Protein AF-A0A537YUQ1-F1 (afdb_monomer)

Mean predicted aligned error: 4.44 Å

Structure (mmCIF, N/CA/C/O backbone):
data_AF-A0A537YUQ1-F1
#
_entry.id   AF-A0A537YUQ1-F1
#
loop_
_atom_site.group_PDB
_atom_site.id
_atom_site.type_symbol
_atom_site.label_atom_id
_atom_site.label_alt_id
_atom_site.label_comp_id
_atom_site.label_asym_id
_atom_site.label_entity_id
_atom_site.label_seq_id
_atom_site.pdbx_PDB_ins_code
_atom_site.Cartn_x
_atom_site.Cartn_y
_atom_site.Cartn_z
_atom_site.occupancy
_atom_site.B_iso_or_equiv
_atom_site.auth_seq_id
_atom_site.auth_comp_id
_atom_site.auth_asym_id
_atom_site.auth_atom_id
_atom_site.pdbx_PDB_model_num
ATOM 1 N N . THR A 1 1 ? -1.128 12.834 4.326 1.00 90.25 1 THR A N 1
ATOM 2 C CA . THR A 1 1 ? -1.665 11.495 4.658 1.00 90.25 1 THR A CA 1
ATOM 3 C C . THR A 1 1 ? -2.065 11.338 6.119 1.00 90.25 1 THR A C 1
ATOM 5 O O . THR A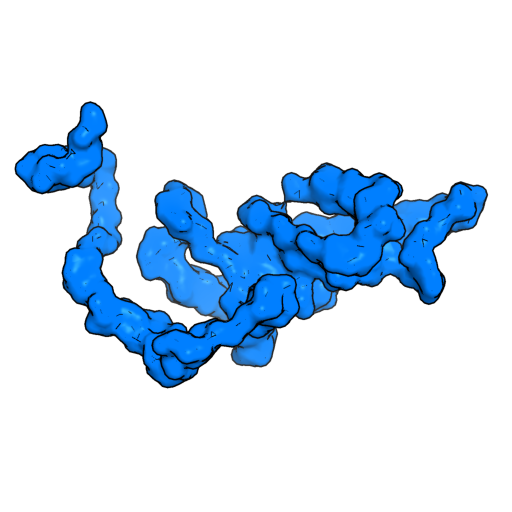 1 1 ? -3.253 11.217 6.377 1.00 90.25 1 THR A O 1
ATOM 8 N N . MET A 1 2 ? -1.140 11.398 7.090 1.00 95.12 2 MET A N 1
ATOM 9 C CA . MET A 1 2 ? -1.460 11.142 8.512 1.00 95.12 2 MET A CA 1
ATOM 10 C C . MET A 1 2 ? -2.586 12.024 9.088 1.00 95.12 2 MET A C 1
ATOM 12 O O . MET A 1 2 ? -3.476 11.508 9.755 1.00 95.12 2 MET A O 1
ATOM 16 N N . LEU A 1 3 ? -2.584 13.337 8.816 1.00 95.94 3 LEU A N 1
ATOM 17 C CA . LEU A 1 3 ? -3.652 14.237 9.288 1.00 95.94 3 LEU A CA 1
ATOM 18 C C . LEU A 1 3 ? -5.024 13.854 8.715 1.00 95.94 3 LEU A C 1
ATOM 20 O O . LEU A 1 3 ? -6.012 13.834 9.434 1.00 95.94 3 LEU A O 1
ATOM 24 N N . THR A 1 4 ? -5.072 13.459 7.443 1.00 96.88 4 THR A N 1
ATOM 25 C CA . THR A 1 4 ? -6.300 12.974 6.803 1.00 96.88 4 THR A CA 1
ATOM 26 C C . THR A 1 4 ? -6.794 11.678 7.443 1.00 96.88 4 THR A C 1
ATOM 28 O O . THR A 1 4 ? -7.983 11.553 7.714 1.00 96.88 4 THR A O 1
ATOM 31 N N . ALA A 1 5 ? -5.896 10.729 7.735 1.00 97.19 5 ALA A N 1
ATOM 32 C CA . ALA A 1 5 ? -6.255 9.502 8.447 1.00 97.19 5 ALA A CA 1
ATOM 33 C C . ALA A 1 5 ? -6.813 9.805 9.849 1.00 97.19 5 ALA A C 1
ATOM 35 O O . ALA A 1 5 ? -7.819 9.223 10.248 1.00 97.19 5 ALA A O 1
ATOM 36 N N . GLN A 1 6 ? -6.219 10.773 10.552 1.00 96.50 6 GLN A N 1
ATOM 37 C CA . GLN A 1 6 ? -6.706 11.266 11.840 1.00 96.50 6 GLN A CA 1
ATOM 38 C C . GLN A 1 6 ? -8.109 11.863 11.751 1.00 96.50 6 GLN A C 1
ATOM 40 O O . GLN A 1 6 ? -8.966 11.511 12.565 1.00 96.50 6 GLN A O 1
ATOM 45 N N . ASP A 1 7 ? -8.358 12.725 10.768 1.00 96.50 7 ASP A N 1
ATOM 46 C CA . ASP A 1 7 ? -9.664 13.355 10.579 1.00 96.50 7 ASP A CA 1
ATOM 47 C C . ASP A 1 7 ? -10.741 12.333 10.205 1.00 96.50 7 ASP A C 1
ATOM 49 O O . ASP A 1 7 ? -11.858 12.397 10.719 1.00 96.50 7 ASP A O 1
ATOM 53 N N . LEU A 1 8 ? -10.413 11.353 9.357 1.00 97.00 8 LEU A N 1
ATOM 54 C CA . LEU A 1 8 ? -11.324 10.260 9.010 1.00 97.00 8 LEU A CA 1
ATOM 55 C C . LEU A 1 8 ? -11.659 9.395 10.230 1.00 97.00 8 LEU A C 1
ATOM 57 O O . LEU A 1 8 ? -12.831 9.080 10.445 1.00 97.00 8 LEU A O 1
ATOM 61 N N . LEU A 1 9 ? -10.644 9.037 11.021 1.00 95.81 9 LEU A N 1
ATOM 62 C CA . LEU A 1 9 ? -10.774 8.116 12.147 1.00 95.81 9 LEU A CA 1
ATOM 63 C C . LEU A 1 9 ? -11.512 8.738 13.336 1.00 95.81 9 LEU A C 1
ATOM 65 O O . LEU A 1 9 ? -12.444 8.141 13.873 1.00 95.81 9 LEU A O 1
ATOM 69 N N . PHE A 1 10 ? -11.111 9.936 13.764 1.00 94.06 10 PHE A N 1
ATOM 70 C CA . PHE A 1 10 ? -11.690 10.579 14.948 1.00 94.06 10 PHE A CA 1
ATOM 71 C C . PHE A 1 10 ? -12.883 11.477 14.621 1.00 94.06 10 PHE A C 1
ATOM 73 O O . PHE A 1 10 ? -13.757 11.680 15.475 1.00 94.06 10 PHE A O 1
ATOM 80 N N . GLY A 1 11 ? -12.961 11.972 13.386 1.00 93.56 11 GLY A N 1
ATOM 81 C CA . GLY A 1 11 ? -14.130 12.671 12.882 1.00 93.56 11 GLY A CA 1
ATOM 82 C C . GLY A 1 11 ? -15.360 11.761 12.778 1.00 93.56 11 GLY A C 1
ATOM 83 O O . GLY A 1 11 ? -15.310 10.553 13.008 1.00 93.56 11 GLY A O 1
ATOM 84 N N . PRO A 1 12 ? -16.527 12.332 12.447 1.00 92.75 12 PRO A N 1
ATOM 85 C CA . PRO A 1 12 ? -17.767 11.570 12.363 1.00 92.75 12 PRO A CA 1
ATOM 86 C C . PRO A 1 12 ? -17.855 10.688 11.109 1.00 92.75 12 PRO A C 1
ATOM 88 O O . PRO A 1 12 ? -18.795 9.909 11.007 1.00 92.75 12 PRO A O 1
ATOM 91 N N . THR A 1 13 ? -16.934 10.819 10.148 1.00 95.50 13 THR A N 1
ATOM 92 C CA . THR A 1 13 ? -17.062 10.252 8.797 1.00 95.50 13 THR A CA 1
ATOM 93 C C . THR A 1 13 ? -17.204 8.733 8.801 1.00 95.50 13 THR A C 1
ATOM 95 O O . THR A 1 13 ? -18.228 8.238 8.336 1.00 95.50 13 THR A O 1
ATOM 98 N N . LEU A 1 14 ? -16.238 7.991 9.357 1.00 95.00 14 LEU A N 1
ATOM 99 C CA . LEU A 1 14 ? -16.296 6.521 9.353 1.00 95.00 14 LEU A CA 1
ATOM 100 C C . LEU A 1 14 ? -17.447 5.987 10.220 1.00 95.00 14 LEU A C 1
ATOM 102 O O . LEU A 1 14 ? -18.118 5.036 9.835 1.00 95.00 14 LEU A O 1
ATOM 106 N N . ARG A 1 15 ? -17.773 6.669 11.330 1.00 90.75 15 ARG A N 1
ATOM 107 C CA . ARG A 1 15 ? -18.945 6.332 12.161 1.00 90.75 15 ARG A CA 1
ATOM 108 C C . ARG A 1 15 ? -20.273 6.546 11.430 1.00 90.75 15 ARG A C 1
ATOM 110 O O . ARG A 1 15 ? -21.212 5.780 11.616 1.00 90.75 15 ARG A O 1
ATOM 117 N N . ARG A 1 16 ? -20.375 7.599 10.615 1.00 94.69 16 ARG A N 1
ATOM 118 C CA . ARG A 1 16 ? -21.583 7.928 9.843 1.00 94.69 16 ARG A CA 1
ATOM 119 C C . ARG A 1 16 ? -21.744 7.034 8.615 1.00 94.69 16 ARG A C 1
ATOM 121 O O . ARG A 1 16 ? -22.871 6.794 8.191 1.00 94.69 16 ARG A O 1
ATOM 128 N N . PHE A 1 17 ? -20.638 6.559 8.052 1.00 96.62 17 PHE A N 1
ATOM 129 C CA . PHE A 1 17 ? -20.606 5.724 6.857 1.00 96.62 17 PHE A CA 1
ATOM 130 C C . PHE A 1 17 ? -19.800 4.443 7.131 1.00 96.62 17 PHE A C 1
ATOM 132 O O . PHE A 1 17 ? -18.673 4.320 6.658 1.00 96.62 17 PHE A O 1
ATOM 139 N N . PRO A 1 18 ? -20.369 3.462 7.858 1.00 93.62 18 PRO A N 1
ATOM 140 C CA . PRO A 1 18 ? -19.643 2.266 8.302 1.00 93.62 18 PRO A CA 1
ATOM 141 C C . PRO A 1 18 ? -19.219 1.321 7.163 1.00 93.62 18 PRO A C 1
ATOM 143 O O . PRO A 1 18 ? -18.418 0.423 7.378 1.00 93.62 18 PRO A O 1
ATOM 146 N N . ALA A 1 19 ? -19.728 1.518 5.945 1.00 95.94 19 ALA A N 1
ATOM 147 C CA . ALA A 1 19 ? -19.286 0.788 4.755 1.00 95.94 19 ALA A CA 1
ATOM 148 C C . ALA A 1 19 ? -18.259 1.569 3.910 1.00 95.94 19 ALA A C 1
ATOM 150 O O . ALA A 1 19 ? -17.805 1.065 2.884 1.00 95.94 19 ALA A O 1
ATOM 151 N N . LEU A 1 20 ? -17.920 2.812 4.285 1.00 97.62 20 LEU A N 1
ATOM 152 C CA . LEU A 1 20 ? -16.965 3.628 3.538 1.00 97.62 20 LEU A CA 1
ATOM 153 C C . LEU A 1 20 ? -15.573 3.016 3.648 1.00 97.62 20 LEU A C 1
ATOM 155 O O . LEU A 1 20 ? -15.088 2.772 4.744 1.00 97.62 20 LEU A O 1
ATOM 159 N N . ARG A 1 21 ? -14.901 2.847 2.517 1.00 97.69 21 ARG A N 1
ATOM 160 C CA . ARG A 1 21 ? -13.509 2.410 2.464 1.00 97.69 21 ARG A CA 1
ATOM 161 C C . ARG A 1 21 ? -12.686 3.506 1.800 1.00 97.69 21 ARG A C 1
ATOM 163 O O . ARG A 1 21 ? -13.147 4.109 0.832 1.00 97.69 21 ARG A O 1
ATOM 170 N N . VAL A 1 22 ? -11.496 3.789 2.321 1.00 98.38 22 VAL A N 1
ATOM 171 C CA . VAL A 1 22 ? -10.612 4.846 1.809 1.00 98.38 22 VAL A CA 1
ATOM 172 C C . VAL A 1 22 ? -9.228 4.279 1.514 1.00 98.38 22 VAL A C 1
ATOM 174 O O . VAL A 1 22 ? -8.582 3.724 2.397 1.00 98.38 22 VAL A O 1
ATOM 177 N N . ALA A 1 23 ? -8.764 4.436 0.277 1.00 98.25 23 ALA A N 1
ATOM 178 C CA . ALA A 1 23 ? -7.379 4.160 -0.081 1.00 98.25 23 ALA A CA 1
ATOM 179 C C . ALA A 1 23 ? -6.544 5.437 0.079 1.00 98.25 23 ALA A C 1
ATOM 181 O O . ALA A 1 23 ? -6.887 6.486 -0.466 1.00 98.25 23 ALA A O 1
ATOM 182 N N . LEU A 1 24 ? -5.457 5.349 0.837 1.00 97.88 24 LEU A N 1
ATOM 183 C CA . LEU A 1 24 ? -4.476 6.414 1.009 1.00 97.88 24 LEU A CA 1
ATOM 184 C C . LEU A 1 24 ? -3.345 6.196 -0.004 1.00 97.88 24 LEU A C 1
ATOM 186 O O . LEU A 1 24 ? -2.299 5.653 0.346 1.00 97.88 24 LEU A O 1
ATOM 190 N N . SER A 1 25 ? -3.607 6.582 -1.257 1.00 96.06 25 SER A N 1
ATOM 191 C CA . SER A 1 25 ? -2.630 6.553 -2.356 1.00 96.06 25 SER A CA 1
ATOM 192 C C . SER A 1 25 ? -1.505 7.563 -2.120 1.00 96.06 25 SER A C 1
ATOM 194 O O . SER A 1 25 ? -1.736 8.611 -1.509 1.00 96.06 25 SER A O 1
ATOM 196 N N . GLU A 1 26 ? -0.293 7.203 -2.533 1.00 95.12 26 GLU A N 1
ATOM 197 C CA . GLU A 1 26 ? 0.970 7.916 -2.309 1.00 95.12 26 GLU A CA 1
ATOM 198 C C . GLU A 1 26 ? 1.195 8.241 -0.819 1.00 95.12 26 GLU A C 1
ATOM 200 O O . GLU A 1 26 ? 1.798 9.238 -0.416 1.00 95.12 26 GLU A O 1
ATOM 205 N N . GLY A 1 27 ? 0.613 7.407 0.046 1.00 95.75 27 GLY A N 1
ATOM 206 C CA . GLY A 1 27 ? 0.472 7.705 1.460 1.00 95.75 27 GLY A CA 1
ATOM 207 C C . GLY A 1 27 ? 1.734 7.434 2.269 1.00 95.75 27 GLY A C 1
ATOM 208 O O . GLY A 1 27 ? 1.926 8.062 3.319 1.00 95.75 27 GLY A O 1
ATOM 209 N N . GLY A 1 28 ? 2.536 6.477 1.801 1.00 97.12 28 GLY A N 1
ATOM 210 C CA . GLY A 1 28 ? 3.554 5.804 2.594 1.00 97.12 28 GLY A CA 1
ATOM 211 C C . GLY A 1 28 ? 2.927 4.992 3.731 1.00 97.12 28 GLY A C 1
ATOM 212 O O . GLY A 1 28 ? 1.813 5.259 4.198 1.00 97.12 28 GLY A O 1
ATOM 213 N N . ILE A 1 29 ? 3.665 4.005 4.221 1.00 98.44 29 ILE A N 1
ATOM 214 C CA . ILE A 1 29 ? 3.212 3.085 5.269 1.00 98.44 29 ILE A CA 1
ATOM 215 C C . ILE A 1 29 ? 4.078 3.156 6.536 1.00 98.44 29 ILE A C 1
ATOM 217 O O . ILE A 1 29 ? 3.607 2.801 7.614 1.00 98.44 29 ILE A O 1
ATOM 221 N N . GLY A 1 30 ? 5.293 3.705 6.470 1.00 98.06 30 GLY A N 1
ATOM 222 C CA . GLY A 1 30 ? 6.245 3.770 7.584 1.00 98.06 30 GLY A CA 1
ATOM 223 C C . GLY A 1 30 ? 5.782 4.591 8.792 1.00 98.06 30 GLY A C 1
ATOM 224 O O . GLY A 1 30 ? 6.246 4.369 9.909 1.00 98.06 30 GLY A O 1
ATOM 225 N N . TRP A 1 31 ? 4.821 5.504 8.617 1.00 98.12 31 TRP A N 1
ATOM 226 C CA . TRP A 1 31 ? 4.242 6.284 9.721 1.00 98.12 31 TRP A CA 1
ATOM 227 C C . TRP A 1 31 ? 3.147 5.527 10.493 1.00 98.12 31 TRP A C 1
ATOM 229 O O . TRP A 1 31 ? 2.852 5.880 11.640 1.00 98.12 31 TRP A O 1
ATOM 239 N N . LEU A 1 32 ? 2.547 4.487 9.900 1.00 98.50 32 LEU A N 1
ATOM 240 C CA . LEU A 1 32 ? 1.404 3.776 10.478 1.00 98.50 32 LEU A CA 1
ATOM 241 C C . LEU A 1 32 ? 1.718 3.080 11.805 1.00 98.50 32 LEU A C 1
ATOM 243 O O . LEU A 1 32 ? 0.924 3.255 12.724 1.00 98.50 32 LEU A O 1
ATOM 247 N N . PRO A 1 33 ? 2.841 2.356 11.989 1.00 98.31 33 PRO A N 1
ATOM 248 C CA . PRO A 1 33 ? 3.123 1.689 13.261 1.00 98.31 33 PRO A CA 1
ATOM 249 C C . PRO A 1 33 ? 3.102 2.657 14.449 1.00 98.31 33 PRO A C 1
ATOM 251 O O . PRO A 1 33 ? 2.445 2.399 15.455 1.00 98.31 33 PRO A O 1
ATOM 254 N N . PHE A 1 34 ? 3.762 3.811 14.302 1.00 97.94 34 PHE A N 1
ATOM 255 C CA . PHE A 1 34 ? 3.741 4.863 15.316 1.00 97.94 34 PHE A CA 1
ATOM 256 C C . PHE A 1 34 ? 2.332 5.423 15.524 1.00 97.94 34 PHE A C 1
ATOM 258 O O . PHE A 1 34 ? 1.906 5.642 16.659 1.00 97.94 34 PHE A O 1
ATOM 265 N N . TYR A 1 35 ? 1.614 5.685 14.433 1.00 98.31 35 TYR A N 1
ATOM 266 C CA . TYR A 1 35 ? 0.284 6.265 14.503 1.00 98.31 35 TYR A CA 1
ATOM 267 C C . TYR A 1 35 ? -0.706 5.350 15.227 1.00 98.31 35 TYR A C 1
ATOM 269 O O . TYR A 1 35 ? -1.399 5.824 16.123 1.00 98.31 35 TYR A O 1
ATOM 277 N N . 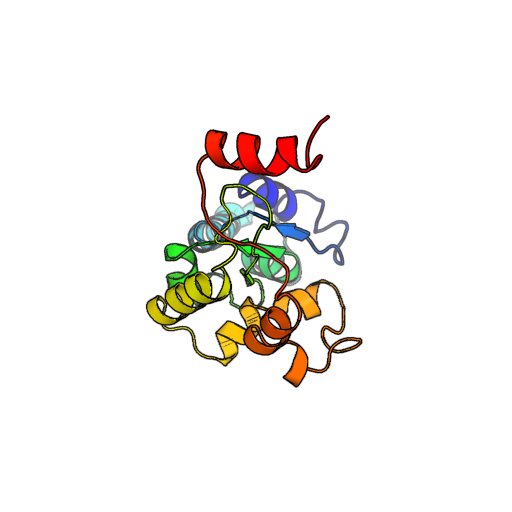LEU A 1 36 ? -0.712 4.052 14.912 1.00 98.38 36 LEU A N 1
ATOM 278 C CA . LEU A 1 36 ? -1.579 3.048 15.537 1.00 98.38 36 LEU A CA 1
ATOM 279 C C . LEU A 1 36 ? -1.328 2.969 17.052 1.00 98.38 36 LEU A C 1
ATOM 281 O O . LEU A 1 36 ? -2.269 3.099 17.833 1.00 98.38 36 LEU A O 1
ATOM 285 N N . ASP A 1 37 ? -0.061 2.912 17.483 1.00 97.81 37 ASP A N 1
ATOM 286 C CA . ASP A 1 37 ? 0.291 2.982 18.910 1.00 97.81 37 ASP A CA 1
ATOM 287 C C . ASP A 1 37 ? -0.209 4.279 19.562 1.00 97.81 37 ASP A C 1
ATOM 289 O O . ASP A 1 37 ? -0.674 4.310 20.707 1.00 97.81 37 ASP A O 1
ATOM 293 N N . ARG A 1 38 ? -0.060 5.399 18.846 1.00 97.38 38 ARG A N 1
ATOM 294 C CA . ARG A 1 38 ? -0.373 6.730 19.359 1.00 97.38 38 ARG A CA 1
ATOM 295 C C . ARG A 1 38 ? -1.870 6.922 19.554 1.00 97.38 38 ARG A C 1
ATOM 297 O O . ARG A 1 38 ? -2.227 7.566 20.547 1.00 97.38 38 ARG A O 1
ATOM 304 N N . VAL A 1 39 ? -2.706 6.431 18.638 1.00 97.06 39 VAL A N 1
ATOM 305 C CA . VAL A 1 39 ? -4.167 6.592 18.695 1.00 97.06 39 VAL A CA 1
ATOM 306 C C . VAL A 1 39 ? -4.799 5.670 19.725 1.00 97.06 39 VAL A C 1
ATOM 308 O O . VAL A 1 39 ? -5.630 6.143 20.498 1.00 97.06 39 VAL A O 1
ATOM 311 N N . ASP A 1 40 ? -4.339 4.425 19.837 1.00 97.25 40 ASP A N 1
ATOM 312 C CA . ASP A 1 40 ? -4.861 3.482 20.830 1.00 97.25 40 ASP A CA 1
ATOM 313 C C . ASP A 1 40 ? -4.517 3.940 22.245 1.00 97.25 40 ASP A C 1
ATOM 315 O O . ASP A 1 40 ? -5.390 4.044 23.108 1.00 97.25 40 ASP A O 1
ATOM 319 N N . ARG A 1 41 ? -3.262 4.348 22.471 1.00 97.06 41 ARG A N 1
ATOM 320 C CA . ARG A 1 41 ? -2.853 4.936 23.752 1.00 97.06 41 ARG A CA 1
ATOM 321 C C . ARG A 1 41 ? -3.605 6.229 24.058 1.00 97.06 41 ARG A C 1
ATOM 323 O O . ARG A 1 41 ? -3.915 6.497 25.215 1.00 97.06 41 ARG A O 1
ATOM 330 N N . HIS A 1 42 ? -3.869 7.065 23.050 1.00 95.25 42 HIS A N 1
ATOM 331 C CA . HIS A 1 42 ? -4.646 8.291 23.245 1.00 95.25 42 HIS A CA 1
ATOM 332 C C . HIS A 1 42 ? -6.060 7.981 23.724 1.00 95.25 42 HIS A C 1
ATOM 334 O O . HIS A 1 42 ? -6.502 8.563 24.711 1.00 95.25 42 HIS A O 1
ATOM 340 N N . PHE A 1 43 ? -6.717 7.049 23.037 1.00 95.06 43 PHE A N 1
ATOM 341 C CA . PHE A 1 43 ? -8.057 6.580 23.338 1.00 95.06 43 PHE A CA 1
ATOM 342 C C . PHE A 1 43 ? -8.142 6.015 24.757 1.00 95.06 43 PHE A C 1
ATOM 344 O O . PHE A 1 43 ? -8.950 6.484 25.552 1.00 95.06 43 PHE A O 1
ATOM 351 N N . GLN A 1 44 ? -7.227 5.116 25.125 1.00 94.00 44 GLN A N 1
ATOM 352 C CA . GLN A 1 44 ? -7.171 4.531 26.468 1.00 94.00 44 GLN A CA 1
ATOM 353 C C . GLN A 1 44 ? -6.937 5.581 27.564 1.00 94.00 44 GLN A C 1
ATOM 355 O O . GLN A 1 44 ? -7.633 5.591 28.577 1.00 94.00 44 GLN A O 1
ATOM 360 N N . ASN A 1 45 ? -6.005 6.517 27.357 1.00 94.56 45 ASN A N 1
ATOM 361 C CA . ASN A 1 45 ? -5.735 7.590 28.322 1.00 94.56 45 ASN A CA 1
ATOM 362 C C . ASN A 1 45 ? -6.914 8.564 28.486 1.00 94.56 45 ASN A C 1
ATOM 364 O O . ASN A 1 45 ? -7.004 9.273 29.489 1.00 94.56 45 ASN A O 1
ATOM 368 N N . GLN A 1 46 ? -7.790 8.631 27.486 1.00 92.06 46 GLN A N 1
ATOM 369 C CA . GLN A 1 46 ? -8.967 9.488 27.457 1.00 92.06 46 GLN A CA 1
ATOM 370 C C . GLN A 1 46 ? -10.271 8.713 27.646 1.00 92.06 46 GLN A C 1
ATOM 372 O O . GLN A 1 46 ? -11.328 9.237 27.312 1.00 92.06 46 GLN A O 1
ATOM 377 N N . ALA A 1 47 ? -10.230 7.518 28.245 1.00 86.88 47 ALA A N 1
ATOM 378 C CA . ALA A 1 47 ? -11.423 6.701 28.489 1.00 86.88 47 ALA A CA 1
ATOM 379 C C . ALA A 1 47 ? -12.533 7.427 29.287 1.00 86.88 47 ALA A C 1
ATOM 381 O O . ALA A 1 47 ? -13.687 7.016 29.273 1.00 86.88 47 ALA A O 1
ATOM 382 N N . TRP A 1 48 ? -12.202 8.531 29.963 1.00 86.31 48 TRP A N 1
ATOM 383 C CA . TRP A 1 48 ? -13.149 9.400 30.666 1.00 86.31 48 TRP A CA 1
ATOM 384 C C . TRP A 1 48 ? -13.986 10.315 29.748 1.00 86.31 48 TRP A C 1
ATOM 386 O O . TRP A 1 48 ? -14.904 10.965 30.240 1.00 86.31 48 TRP A O 1
ATOM 396 N N . ILE A 1 49 ? -13.683 10.396 28.444 1.00 85.38 49 ILE A N 1
ATOM 397 C CA . ILE A 1 49 ? -14.344 11.296 27.474 1.00 85.38 49 ILE A CA 1
ATOM 398 C C . ILE A 1 49 ? -15.611 10.671 26.852 1.00 85.38 49 ILE A C 1
ATOM 400 O O . ILE A 1 49 ? -16.275 11.316 26.049 1.00 85.38 49 ILE A O 1
ATOM 404 N N . ASP A 1 50 ? -15.991 9.445 27.230 1.00 80.50 50 ASP A N 1
ATOM 405 C CA . ASP A 1 50 ? -17.089 8.695 26.585 1.00 80.50 50 ASP A CA 1
ATOM 406 C C . ASP A 1 50 ? -16.958 8.693 25.048 1.00 80.50 50 ASP A C 1
ATOM 408 O O . ASP A 1 50 ? -17.902 8.895 24.282 1.00 80.50 50 ASP A O 1
ATOM 412 N N . ASN A 1 51 ? -15.720 8.522 24.577 1.00 83.19 51 ASN A N 1
ATOM 413 C CA . ASN A 1 51 ? -15.437 8.281 23.176 1.00 83.19 51 ASN A CA 1
ATOM 414 C C . ASN A 1 51 ? -15.525 6.770 22.931 1.00 83.19 51 ASN A C 1
ATOM 416 O O . ASN A 1 51 ? -14.906 5.972 23.623 1.00 83.19 51 ASN A O 1
ATOM 420 N N . SER A 1 52 ? -16.319 6.356 21.946 1.00 86.50 52 SER A N 1
ATOM 421 C CA . SER A 1 52 ? -16.466 4.947 21.580 1.00 86.50 52 SER A CA 1
ATOM 422 C C . SER A 1 52 ? -16.248 4.767 20.086 1.00 86.50 52 SER A C 1
ATOM 424 O O . SER A 1 52 ? -16.730 5.556 19.268 1.00 86.50 52 SER A O 1
ATOM 426 N N . PHE A 1 53 ? -15.521 3.708 19.744 1.00 90.06 53 PHE A N 1
ATOM 427 C CA . PHE A 1 53 ? -15.336 3.226 18.376 1.00 90.06 53 PHE A CA 1
ATOM 428 C C . PHE A 1 53 ? -16.270 2.045 18.049 1.00 90.06 53 PHE A C 1
ATOM 430 O O . PHE A 1 53 ? -16.168 1.456 16.978 1.00 90.06 53 PHE A O 1
ATOM 437 N N . GLY A 1 54 ? -17.232 1.755 18.939 1.00 84.69 54 GLY A N 1
ATOM 438 C CA . GLY A 1 54 ? -18.180 0.649 18.811 1.00 84.69 54 GLY A CA 1
ATOM 439 C C . GLY A 1 54 ? -17.580 -0.691 19.241 1.00 84.69 54 GLY A C 1
ATOM 440 O O . GLY A 1 54 ? -16.379 -0.898 19.138 1.00 84.69 54 GLY A O 1
ATOM 441 N N . GLU A 1 55 ? -18.421 -1.590 19.763 1.00 85.06 55 GLU A N 1
ATOM 442 C CA . GLU A 1 55 ? -18.095 -3.013 20.006 1.00 85.06 55 GLU A CA 1
ATOM 443 C C . GLU A 1 55 ? -16.789 -3.295 20.786 1.00 85.06 55 GLU A C 1
ATOM 445 O O . GLU A 1 55 ? -16.210 -4.370 20.671 1.00 85.06 55 GLU A O 1
ATOM 450 N N . GLY A 1 56 ? -16.310 -2.345 21.598 1.00 87.06 56 GLY A N 1
ATOM 451 C CA . GLY A 1 56 ? -15.038 -2.478 22.320 1.00 87.06 56 GLY A CA 1
ATOM 452 C C . GLY A 1 56 ? -13.784 -2.397 21.438 1.00 87.06 56 GLY A C 1
ATOM 453 O O . GLY A 1 56 ? -12.699 -2.719 21.917 1.00 87.06 56 GLY A O 1
ATOM 454 N N . LYS A 1 57 ? -13.919 -1.965 20.179 1.00 93.81 57 LYS A N 1
ATOM 455 C CA . LYS A 1 57 ? -12.816 -1.794 19.227 1.00 93.81 57 LYS A CA 1
ATOM 456 C C . LYS A 1 57 ? -11.876 -0.670 19.645 1.00 93.81 57 LYS A C 1
ATOM 458 O O . LYS A 1 57 ? -12.306 0.359 20.178 1.00 93.81 57 LYS A O 1
ATOM 463 N N . LEU A 1 58 ? -10.596 -0.843 19.338 1.00 96.19 58 LEU A N 1
ATOM 464 C CA . LEU A 1 58 ? -9.613 0.230 19.394 1.00 96.19 58 LEU A CA 1
ATOM 465 C C . LEU A 1 58 ? -9.668 1.079 18.111 1.00 96.19 58 LEU A C 1
ATOM 467 O O . LEU A 1 58 ? -10.097 0.598 17.057 1.00 96.19 58 LEU A O 1
ATOM 471 N N . PRO A 1 59 ? -9.207 2.342 18.153 1.00 96.62 59 PRO A N 1
ATOM 472 C CA . PRO A 1 59 ? -9.071 3.155 16.948 1.00 96.62 59 PRO A CA 1
ATOM 473 C C . PRO A 1 59 ? -8.241 2.468 15.852 1.00 96.62 59 PRO A C 1
ATOM 475 O O . PRO A 1 59 ? -8.562 2.600 14.671 1.00 96.62 59 PRO A O 1
ATOM 478 N N . SER A 1 60 ? -7.196 1.716 16.214 1.00 97.81 60 SER A N 1
ATOM 479 C CA . SER A 1 60 ? -6.387 0.969 15.247 1.00 97.81 60 SER A CA 1
ATOM 480 C C . SER A 1 60 ? -7.154 -0.165 14.557 1.00 97.81 60 SER A C 1
ATOM 482 O O . SER A 1 60 ? -6.890 -0.435 13.386 1.00 97.81 60 SER A O 1
ATOM 484 N N . ASP A 1 61 ? -8.126 -0.794 15.225 1.00 97.06 61 ASP A N 1
ATOM 485 C CA . ASP A 1 61 ? -9.000 -1.806 14.616 1.00 97.06 61 ASP A CA 1
ATOM 486 C C . ASP A 1 61 ? -9.892 -1.160 13.556 1.00 97.06 61 ASP A C 1
ATOM 488 O O . ASP A 1 61 ? -9.912 -1.592 12.405 1.00 97.06 61 ASP A O 1
ATOM 492 N N . VAL A 1 62 ? -10.545 -0.049 13.912 1.00 97.00 62 VAL A N 1
ATOM 493 C CA . VAL A 1 62 ? -11.392 0.710 12.981 1.00 97.00 62 VAL A CA 1
ATOM 494 C C . VAL A 1 62 ? -10.577 1.230 11.798 1.00 97.00 62 VAL A C 1
ATOM 496 O O . VAL A 1 62 ? -11.024 1.150 10.657 1.00 97.00 62 VAL A O 1
ATOM 499 N N . LEU A 1 63 ? -9.347 1.701 12.012 1.00 97.62 63 LEU A N 1
ATOM 500 C CA . LEU A 1 63 ? -8.488 2.087 10.893 1.00 97.62 63 LEU A CA 1
ATOM 501 C C . LEU A 1 63 ? -8.270 0.916 9.926 1.00 97.62 63 LEU A C 1
ATOM 503 O O . LEU A 1 63 ? -8.424 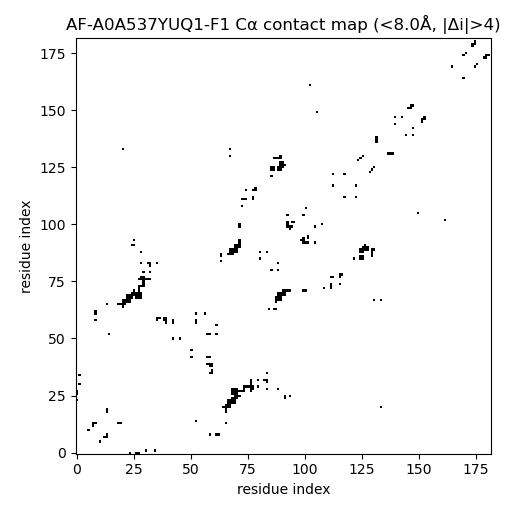1.099 8.718 1.00 97.62 63 LEU A O 1
ATOM 507 N N . ARG A 1 64 ? -7.958 -0.280 10.436 1.00 97.69 64 ARG A N 1
ATOM 508 C CA . ARG A 1 64 ? -7.705 -1.462 9.597 1.00 97.69 64 ARG A CA 1
ATOM 509 C C . ARG A 1 64 ? -8.951 -1.971 8.864 1.00 97.69 64 ARG A C 1
ATOM 511 O O . ARG A 1 64 ? -8.824 -2.594 7.817 1.00 97.69 64 ARG A O 1
ATOM 518 N N . GLU A 1 65 ? -10.146 -1.696 9.373 1.00 96.69 65 GLU A N 1
ATOM 519 C CA . GLU A 1 65 ? -11.402 -2.050 8.696 1.00 96.69 65 GLU A CA 1
ATOM 520 C C . GLU A 1 65 ? -11.687 -1.161 7.478 1.00 96.69 65 GLU A C 1
ATOM 522 O O . GLU A 1 65 ? -12.255 -1.614 6.482 1.00 96.69 65 GLU A O 1
ATOM 527 N N . HIS A 1 66 ? -11.277 0.106 7.545 1.00 97.88 66 HIS A N 1
ATOM 528 C CA . HIS A 1 66 ? -11.698 1.127 6.590 1.00 97.88 66 HIS A CA 1
ATOM 529 C C . HIS A 1 66 ? -10.608 1.566 5.608 1.00 97.88 66 HIS A C 1
ATOM 531 O O . HIS A 1 66 ? -10.935 2.075 4.533 1.00 97.88 66 HIS A O 1
ATOM 537 N N . ILE A 1 67 ? -9.331 1.408 5.955 1.00 98.25 67 ILE A N 1
ATOM 538 C CA . ILE A 1 67 ? -8.219 1.999 5.207 1.00 98.25 67 ILE A CA 1
ATOM 539 C C . ILE A 1 67 ? -7.445 0.946 4.411 1.00 98.25 67 ILE A C 1
ATOM 541 O O . ILE A 1 67 ? -7.093 -0.103 4.940 1.00 98.25 67 ILE A O 1
ATOM 545 N N . LEU A 1 68 ? -7.127 1.267 3.154 1.00 98.69 68 LEU A N 1
ATOM 546 C CA . LEU A 1 68 ? -6.024 0.660 2.404 1.00 98.69 68 LEU A CA 1
ATOM 547 C C . LEU A 1 68 ? -4.874 1.665 2.372 1.00 98.69 68 LEU A C 1
ATOM 549 O O . LEU A 1 68 ? -5.057 2.800 1.936 1.00 98.69 68 LEU A O 1
ATOM 553 N N . ALA A 1 69 ? -3.706 1.278 2.858 1.00 98.50 69 ALA A N 1
ATOM 554 C CA . ALA A 1 69 ? -2.521 2.112 2.884 1.00 98.50 69 ALA A CA 1
ATOM 555 C C . ALA A 1 69 ? -1.596 1.747 1.724 1.00 98.50 69 ALA A C 1
ATOM 557 O O . ALA A 1 69 ? -1.143 0.603 1.629 1.00 98.50 69 ALA A O 1
ATOM 558 N N . CYS A 1 70 ? -1.325 2.721 0.859 1.00 98.25 70 CYS A N 1
ATOM 559 C CA . CYS A 1 70 ? -0.522 2.506 -0.333 1.00 98.25 70 CYS A CA 1
ATOM 560 C C . CYS A 1 70 ? 0.895 3.067 -0.181 1.00 98.25 70 CYS A C 1
ATOM 562 O O . CYS A 1 70 ? 1.121 4.045 0.542 1.00 98.25 70 CYS A O 1
ATOM 564 N N . PHE A 1 71 ? 1.849 2.444 -0.868 1.00 97.88 71 PHE A N 1
ATOM 565 C CA . PHE A 1 71 ? 3.230 2.911 -0.943 1.00 97.88 71 PHE A CA 1
ATOM 566 C C . PHE A 1 71 ? 3.865 2.586 -2.299 1.00 97.88 71 PHE A C 1
ATOM 568 O O . PHE A 1 71 ? 3.505 1.593 -2.933 1.00 97.88 71 PHE A O 1
ATOM 575 N N . ILE A 1 72 ? 4.854 3.397 -2.686 1.00 96.50 72 ILE A N 1
ATOM 576 C CA . ILE A 1 72 ? 5.686 3.188 -3.882 1.00 96.50 72 ILE A CA 1
ATOM 577 C C . ILE A 1 72 ? 6.985 2.464 -3.502 1.00 96.50 72 ILE A C 1
ATOM 579 O O . ILE A 1 72 ? 7.286 1.385 -4.012 1.00 96.50 72 ILE A O 1
ATOM 583 N N . THR A 1 73 ? 7.727 3.071 -2.574 1.00 96.56 73 THR A N 1
ATOM 584 C CA . THR A 1 73 ? 8.949 2.576 -1.928 1.00 96.56 73 THR A CA 1
ATOM 585 C C . THR A 1 73 ? 8.862 2.962 -0.455 1.00 96.56 73 THR A C 1
ATOM 587 O O . THR A 1 73 ? 8.571 4.116 -0.130 1.00 96.56 73 THR A O 1
ATOM 590 N N . ASP A 1 74 ? 9.015 1.992 0.447 1.00 97.38 74 ASP A N 1
ATOM 591 C CA . ASP A 1 74 ? 8.986 2.252 1.894 1.00 97.38 74 ASP A CA 1
ATOM 592 C C . ASP A 1 74 ? 9.659 1.119 2.695 1.00 97.38 74 ASP A C 1
ATOM 594 O O . ASP A 1 74 ? 8.977 0.338 3.372 1.00 97.38 74 ASP A O 1
ATOM 598 N N . PRO A 1 75 ? 11.003 1.003 2.652 1.00 97.81 75 PRO A N 1
ATOM 599 C CA . PRO A 1 75 ? 11.721 -0.056 3.365 1.00 97.81 75 PRO A CA 1
ATOM 600 C C . PRO A 1 75 ? 11.398 -0.099 4.866 1.00 97.81 75 PRO A C 1
ATOM 602 O O . PRO A 1 75 ? 11.165 -1.169 5.426 1.00 97.81 75 PRO A O 1
ATOM 605 N N . ALA A 1 76 ? 11.290 1.068 5.510 1.00 97.94 76 ALA A N 1
ATOM 606 C CA . ALA A 1 76 ? 10.966 1.166 6.933 1.00 97.94 76 ALA A CA 1
ATOM 607 C C . ALA A 1 76 ? 9.554 0.637 7.245 1.00 97.94 76 ALA A C 1
ATOM 609 O O . ALA A 1 76 ? 9.339 -0.056 8.243 1.00 97.94 76 ALA A O 1
ATOM 610 N N . GLY A 1 77 ? 8.574 0.945 6.396 1.00 98.12 77 GLY A N 1
ATOM 611 C CA . GLY A 1 77 ? 7.226 0.413 6.531 1.00 98.12 77 GLY A CA 1
ATOM 612 C C . GLY A 1 77 ? 7.135 -1.090 6.273 1.00 98.12 77 GLY A C 1
ATOM 613 O O . GLY A 1 77 ? 6.396 -1.774 6.982 1.00 98.12 77 GLY A O 1
ATOM 614 N N . LEU A 1 78 ? 7.910 -1.624 5.326 1.00 98.56 78 LEU A N 1
ATOM 615 C CA . LEU A 1 78 ? 7.962 -3.060 5.032 1.00 98.56 78 LEU A CA 1
ATOM 616 C C . LEU A 1 78 ? 8.591 -3.882 6.165 1.00 98.56 78 LEU A C 1
ATOM 618 O O . LEU A 1 78 ? 8.085 -4.962 6.491 1.00 98.56 78 LEU A O 1
ATOM 622 N N . GLU A 1 79 ? 9.626 -3.359 6.825 1.00 98.44 79 GLU A N 1
ATOM 623 C CA . GLU A 1 79 ? 10.187 -3.955 8.047 1.00 98.44 79 GLU A CA 1
ATOM 624 C C . GLU A 1 79 ? 9.134 -4.053 9.165 1.00 98.44 79 GLU A C 1
ATOM 626 O O . GLU A 1 79 ? 9.090 -5.024 9.923 1.00 98.44 79 GLU A O 1
ATOM 631 N N . LEU A 1 80 ? 8.233 -3.069 9.247 1.00 98.50 80 LEU A N 1
ATOM 632 C CA . LEU A 1 80 ? 7.200 -2.978 10.280 1.00 98.50 80 LEU A CA 1
ATOM 633 C C . LEU A 1 80 ? 5.814 -3.462 9.822 1.00 98.50 80 LEU A C 1
ATOM 635 O O . LEU A 1 80 ? 4.844 -3.312 10.571 1.00 98.50 80 LEU A O 1
ATOM 639 N N . ARG A 1 81 ? 5.701 -4.086 8.642 1.00 98.69 81 ARG A N 1
ATOM 640 C CA . ARG A 1 81 ? 4.426 -4.472 7.998 1.00 98.69 81 ARG A CA 1
ATOM 641 C C . ARG A 1 81 ? 3.473 -5.256 8.903 1.00 98.69 81 ARG A C 1
ATOM 643 O O . ARG A 1 81 ? 2.262 -5.056 8.865 1.00 98.69 81 ARG A O 1
ATOM 650 N N . HIS A 1 82 ? 4.015 -6.106 9.775 1.00 98.50 82 HIS A N 1
ATOM 651 C CA . HIS A 1 82 ? 3.238 -6.906 10.727 1.00 98.50 82 HIS A CA 1
ATOM 652 C C . HIS A 1 82 ? 2.552 -6.054 11.795 1.00 98.50 82 HIS A C 1
ATOM 654 O O . HIS A 1 82 ? 1.446 -6.371 12.220 1.00 98.50 82 HIS A O 1
ATOM 660 N N . ARG A 1 83 ? 3.175 -4.941 12.204 1.00 98.06 83 ARG A N 1
ATOM 661 C CA . ARG A 1 83 ? 2.584 -3.988 13.156 1.00 98.06 83 ARG A CA 1
ATOM 662 C C . ARG A 1 83 ? 1.462 -3.169 12.522 1.00 98.06 83 ARG A C 1
ATOM 664 O O . ARG A 1 83 ? 0.489 -2.822 13.192 1.00 98.06 83 ARG A O 1
ATOM 671 N N . ILE A 1 84 ? 1.600 -2.878 11.230 1.00 98.44 84 ILE A N 1
ATOM 672 C CA . ILE A 1 84 ? 0.569 -2.209 10.430 1.00 98.44 84 ILE A CA 1
ATOM 673 C C . ILE A 1 84 ? -0.636 -3.139 10.268 1.00 98.44 84 ILE A C 1
ATOM 675 O O . ILE A 1 84 ? -1.771 -2.737 10.515 1.00 98.44 84 ILE A O 1
ATOM 679 N N . GLY A 1 85 ? -0.372 -4.403 9.943 1.00 98.19 85 GLY A N 1
ATOM 680 C CA . GLY A 1 85 ? -1.366 -5.382 9.531 1.00 98.19 85 GLY A CA 1
ATOM 681 C C . GLY A 1 85 ? -1.317 -5.539 8.016 1.00 98.19 85 GLY A C 1
ATOM 682 O O . GLY A 1 85 ? -1.736 -4.657 7.273 1.00 98.19 85 GLY A O 1
ATOM 683 N N . ILE A 1 86 ? -0.808 -6.681 7.556 1.00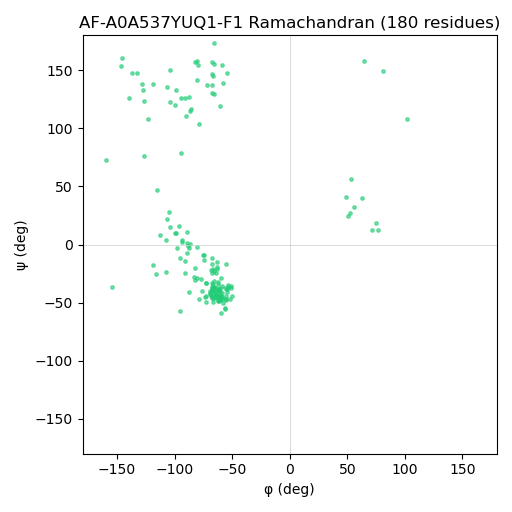 98.19 86 ILE A N 1
ATOM 684 C CA . ILE A 1 86 ? -0.518 -6.919 6.133 1.00 98.19 86 ILE A CA 1
ATOM 685 C C . ILE A 1 86 ? -1.763 -6.798 5.257 1.00 98.19 86 ILE A C 1
ATOM 687 O O . ILE A 1 86 ? -1.652 -6.383 4.112 1.00 98.19 86 ILE A O 1
ATOM 691 N N . GLU A 1 87 ? -2.946 -7.091 5.794 1.00 98.44 87 GLU A N 1
ATOM 692 C CA . GLU A 1 87 ? -4.222 -7.041 5.068 1.00 98.44 87 GLU A CA 1
ATOM 693 C C . GLU A 1 87 ? -4.609 -5.644 4.559 1.00 98.44 87 GLU A C 1
ATOM 695 O O . GLU A 1 87 ? -5.504 -5.516 3.725 1.00 98.44 87 GLU A O 1
ATOM 700 N N . ILE A 1 88 ? -3.964 -4.586 5.046 1.00 98.44 88 ILE A N 1
ATOM 701 C CA . ILE A 1 88 ? -4.302 -3.216 4.654 1.00 98.44 88 ILE A CA 1
ATOM 702 C C . ILE A 1 88 ? -3.210 -2.534 3.842 1.00 98.44 88 ILE A C 1
ATOM 704 O O . ILE A 1 88 ? -3.314 -1.343 3.587 1.00 98.44 88 ILE A O 1
ATOM 708 N N . ILE A 1 89 ? -2.168 -3.257 3.434 1.00 98.81 89 ILE A N 1
ATOM 709 C CA . ILE A 1 89 ? -1.048 -2.691 2.679 1.00 98.81 89 ILE A CA 1
ATOM 710 C C . ILE A 1 89 ? -1.241 -2.982 1.190 1.00 98.81 89 ILE A C 1
ATOM 712 O O . ILE A 1 89 ? -1.503 -4.125 0.816 1.00 98.81 89 ILE A O 1
ATOM 716 N N . ALA A 1 90 ? -1.070 -1.976 0.338 1.00 98.62 90 ALA A N 1
ATOM 717 C CA . ALA A 1 90 ? -1.017 -2.140 -1.111 1.00 98.62 90 ALA A CA 1
ATOM 718 C C . ALA A 1 90 ? 0.240 -1.483 -1.686 1.00 98.62 90 ALA A C 1
ATOM 720 O O . ALA A 1 90 ? 0.556 -0.341 -1.368 1.00 98.62 90 ALA A O 1
ATOM 721 N N . TRP A 1 91 ? 0.954 -2.197 -2.548 1.00 98.31 91 TRP A N 1
ATOM 722 C CA . TRP A 1 91 ? 2.002 -1.591 -3.362 1.00 98.31 91 TRP A CA 1
ATOM 723 C C . TRP A 1 91 ? 1.385 -0.881 -4.572 1.00 98.31 91 TRP A C 1
ATOM 725 O O . TRP A 1 91 ? 0.447 -1.396 -5.185 1.00 98.31 91 TRP A O 1
ATOM 735 N N . GLU A 1 92 ? 1.925 0.276 -4.944 1.00 95.25 92 GLU A N 1
ATOM 736 C CA . GLU A 1 92 ? 1.550 0.996 -6.158 1.00 95.25 92 GLU A CA 1
ATOM 737 C C . GLU A 1 92 ? 2.788 1.444 -6.946 1.00 95.25 92 GLU A C 1
ATOM 739 O O . GLU A 1 92 ? 3.843 1.740 -6.396 1.00 95.25 92 GLU A O 1
ATOM 744 N N . CYS A 1 93 ? 2.666 1.476 -8.273 1.00 94.56 93 CYS A N 1
ATOM 745 C CA . CYS A 1 93 ? 3.764 1.865 -9.159 1.00 94.56 93 CYS A CA 1
ATOM 746 C C . CYS A 1 93 ? 3.891 3.391 -9.295 1.00 94.56 93 CYS A C 1
ATOM 748 O O . CYS A 1 93 ? 4.989 3.887 -9.525 1.00 94.56 93 CYS A O 1
ATOM 750 N N . ASP A 1 94 ? 2.777 4.121 -9.184 1.00 94.69 94 ASP A N 1
ATOM 751 C CA . ASP A 1 94 ? 2.676 5.573 -9.415 1.00 94.69 94 ASP A CA 1
ATOM 752 C C . ASP A 1 94 ? 3.170 6.045 -10.800 1.00 94.69 94 ASP A C 1
ATOM 754 O O . ASP A 1 94 ? 3.703 7.134 -11.000 1.00 94.69 94 ASP A O 1
ATOM 758 N N . TYR A 1 95 ? 3.010 5.203 -11.821 1.00 92.94 95 TYR A N 1
ATOM 759 C CA . TYR A 1 95 ? 3.279 5.611 -13.198 1.00 92.94 95 TYR A CA 1
ATOM 760 C C . TYR A 1 95 ? 2.260 6.673 -13.667 1.00 92.94 95 TYR A C 1
ATOM 762 O O . TYR A 1 95 ? 1.058 6.464 -13.475 1.00 92.94 95 TYR A O 1
ATOM 770 N N . PRO A 1 96 ? 2.672 7.747 -14.379 1.00 91.62 96 PRO A N 1
ATOM 771 C CA . 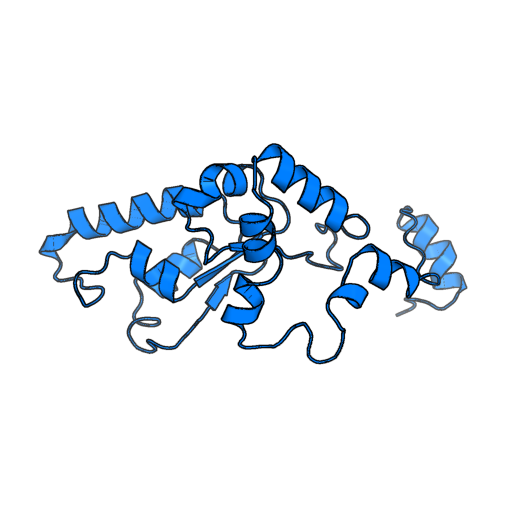PRO A 1 96 ? 4.014 8.045 -14.893 1.00 91.62 96 PRO A CA 1
ATOM 772 C C . PRO A 1 96 ? 4.758 9.132 -14.096 1.00 91.62 96 PRO A C 1
ATOM 774 O O . PRO A 1 96 ? 5.540 9.885 -14.684 1.00 91.62 96 PRO A O 1
ATOM 777 N N . HIS A 1 97 ? 4.475 9.298 -12.802 1.00 91.62 97 HIS A N 1
ATOM 778 C CA . HIS A 1 97 ? 5.077 10.369 -12.010 1.00 91.62 97 HIS A CA 1
ATOM 779 C C . HIS A 1 97 ? 6.599 10.279 -11.983 1.00 91.62 97 HIS A C 1
ATOM 781 O O . HIS A 1 97 ? 7.183 9.218 -12.135 1.00 91.62 97 HIS A O 1
ATOM 787 N N . THR A 1 98 ? 7.273 11.407 -11.771 1.00 85.31 98 THR A N 1
ATOM 788 C CA . THR A 1 98 ? 8.743 11.436 -11.758 1.00 85.31 98 THR A CA 1
ATOM 789 C C . THR A 1 98 ? 9.364 10.678 -10.587 1.00 85.31 98 THR A C 1
ATOM 791 O O . THR A 1 98 ? 10.534 10.323 -10.680 1.00 85.31 98 THR A O 1
ATOM 794 N N . ASP A 1 99 ? 8.607 10.461 -9.509 1.00 86.12 99 ASP A N 1
ATOM 795 C CA . ASP A 1 99 ? 9.051 9.731 -8.312 1.00 86.12 99 ASP A CA 1
ATOM 796 C C . ASP A 1 99 ? 8.784 8.213 -8.397 1.00 86.12 99 ASP A C 1
ATOM 798 O O . ASP A 1 99 ? 9.103 7.451 -7.488 1.00 86.12 99 ASP A O 1
ATOM 802 N N . THR A 1 100 ? 8.230 7.741 -9.519 1.00 91.81 100 THR A N 1
ATOM 803 C CA . THR A 1 100 ? 8.037 6.312 -9.782 1.00 91.81 100 THR A CA 1
ATOM 804 C C . THR A 1 100 ? 9.366 5.570 -9.968 1.00 91.81 100 THR A C 1
ATOM 806 O O . THR A 1 100 ? 10.376 6.113 -10.422 1.00 91.81 100 THR A O 1
ATOM 809 N N . THR A 1 101 ? 9.333 4.259 -9.737 1.00 93.44 101 THR A N 1
ATOM 810 C CA . THR A 1 101 ? 10.407 3.324 -10.105 1.00 93.44 101 THR A CA 1
ATOM 811 C C . THR A 1 101 ? 10.267 2.761 -11.526 1.00 93.44 101 THR A C 1
ATOM 813 O O . THR A 1 101 ? 11.121 1.991 -11.971 1.00 93.44 101 THR A O 1
ATOM 816 N N . TRP A 1 102 ? 9.217 3.132 -12.269 1.00 93.56 102 TRP A N 1
ATOM 817 C CA . TRP A 1 102 ? 9.000 2.679 -13.645 1.00 93.56 102 TRP A CA 1
ATOM 818 C C . TRP A 1 102 ? 10.193 3.058 -14.547 1.00 93.56 102 TRP A C 1
ATOM 820 O O . TRP A 1 102 ? 10.735 4.161 -14.420 1.00 93.56 102 TRP A O 1
ATOM 830 N N . PRO A 1 103 ? 10.643 2.180 -15.469 1.00 93.50 103 PRO A N 1
ATOM 831 C CA . PRO A 1 103 ? 10.057 0.899 -15.914 1.00 93.50 103 PRO A CA 1
ATOM 832 C C . PRO A 1 103 ? 10.462 -0.337 -15.091 1.00 93.50 103 PRO A C 1
ATOM 834 O O . PRO A 1 103 ? 9.979 -1.445 -15.356 1.00 93.50 103 PRO A O 1
ATOM 837 N N . ASP A 1 104 ? 11.339 -0.154 -14.107 1.00 95.00 104 ASP A N 1
ATOM 838 C CA . ASP A 1 104 ? 11.972 -1.226 -13.330 1.00 95.00 104 ASP A CA 1
ATOM 839 C C . ASP A 1 104 ? 11.233 -1.485 -12.005 1.00 95.00 104 ASP A C 1
ATOM 841 O O . ASP A 1 104 ? 11.758 -2.110 -11.085 1.00 95.00 104 ASP A O 1
ATOM 845 N N . SER A 1 105 ? 9.996 -0.993 -11.886 1.00 96.56 105 SER A N 1
ATOM 846 C CA . SER A 1 105 ? 9.178 -1.106 -10.678 1.00 96.56 105 SER A CA 1
ATOM 847 C C . SER A 1 105 ? 9.084 -2.520 -10.100 1.00 96.56 105 SER A C 1
ATOM 849 O O . SER A 1 105 ? 9.240 -2.647 -8.886 1.00 96.56 105 SER A O 1
ATOM 851 N N . PRO A 1 106 ? 8.871 -3.589 -10.898 1.00 96.94 106 PRO A N 1
ATOM 852 C CA . PRO A 1 106 ? 8.838 -4.943 -10.355 1.00 96.94 106 PRO A CA 1
ATOM 853 C C . PRO A 1 106 ? 10.157 -5.373 -9.706 1.00 96.94 106 PRO A C 1
ATOM 855 O O . PRO A 1 106 ? 10.136 -6.029 -8.669 1.00 96.94 106 PRO A O 1
ATOM 858 N N . GLU A 1 107 ? 11.297 -5.005 -10.293 1.00 97.31 107 GLU A N 1
ATOM 859 C CA . GLU A 1 107 ? 12.626 -5.318 -9.767 1.00 97.31 107 GLU A CA 1
ATOM 860 C C . GLU A 1 107 ? 12.911 -4.568 -8.464 1.00 97.31 107 GLU A C 1
ATOM 862 O O . GLU A 1 107 ? 13.391 -5.169 -7.504 1.00 97.31 107 GLU A O 1
ATOM 867 N N . TYR A 1 108 ? 12.586 -3.273 -8.415 1.00 97.38 108 TYR A N 1
ATOM 868 C CA . TYR A 1 108 ? 12.729 -2.465 -7.203 1.00 97.38 108 TYR A CA 1
ATOM 869 C C . TYR A 1 108 ? 11.840 -2.990 -6.070 1.00 97.38 108 TYR A C 1
ATOM 871 O O . TYR A 1 108 ? 12.334 -3.214 -4.967 1.00 97.38 108 TYR A O 1
ATOM 879 N N . ALA A 1 109 ? 10.560 -3.251 -6.351 1.00 97.88 109 ALA A N 1
ATOM 880 C CA . ALA A 1 109 ? 9.625 -3.770 -5.358 1.00 97.88 109 ALA A CA 1
ATOM 881 C C . ALA A 1 109 ? 10.054 -5.151 -4.840 1.00 97.88 109 ALA A C 1
ATOM 883 O O . ALA A 1 109 ? 10.074 -5.369 -3.632 1.00 97.88 109 ALA A O 1
ATOM 884 N N . MET A 1 110 ? 10.453 -6.069 -5.733 1.00 98.38 110 MET A N 1
ATOM 885 C CA . MET A 1 110 ? 10.922 -7.398 -5.326 1.00 98.38 110 MET A CA 1
ATOM 886 C C . MET A 1 110 ? 12.154 -7.306 -4.426 1.00 98.38 110 MET A C 1
ATOM 888 O O . MET A 1 110 ? 12.202 -7.969 -3.396 1.00 98.38 110 MET A O 1
ATOM 892 N N . LYS A 1 111 ? 13.108 -6.426 -4.758 1.00 98.50 111 LYS A N 1
ATOM 893 C CA . LYS A 1 111 ? 14.275 -6.195 -3.907 1.00 98.50 111 LYS A CA 1
ATOM 894 C C . LYS A 1 111 ? 13.886 -5.715 -2.503 1.00 98.50 111 LYS A C 1
ATOM 896 O O . LYS A 1 111 ? 14.441 -6.215 -1.530 1.00 98.50 111 LYS A O 1
ATOM 901 N N . GLU A 1 112 ? 12.963 -4.762 -2.380 1.00 98.38 112 GLU A N 1
ATOM 902 C CA . GLU A 1 112 ? 12.512 -4.282 -1.064 1.00 98.38 112 GLU A CA 1
ATOM 903 C C . GLU A 1 112 ? 11.767 -5.366 -0.273 1.00 98.38 112 GLU A C 1
ATOM 905 O O . GLU A 1 112 ? 11.929 -5.465 0.944 1.00 98.38 112 GLU A O 1
ATOM 910 N N . PHE A 1 113 ? 10.982 -6.210 -0.950 1.00 98.75 113 PHE A N 1
ATOM 911 C CA . PHE A 1 113 ? 10.334 -7.359 -0.321 1.00 98.75 113 PHE A CA 1
ATOM 912 C C . PHE A 1 113 ? 11.348 -8.387 0.188 1.00 98.75 113 PHE A C 1
ATOM 914 O O . PHE A 1 113 ? 11.206 -8.852 1.320 1.00 98.75 113 PHE A O 1
ATOM 921 N N . ASP A 1 114 ? 12.375 -8.701 -0.602 1.00 98.62 114 ASP A N 1
ATOM 922 C CA . ASP A 1 114 ? 13.458 -9.604 -0.205 1.00 98.62 114 ASP A CA 1
ATOM 923 C C . ASP A 1 114 ? 14.238 -9.041 0.992 1.00 98.62 114 ASP A C 1
ATOM 925 O O . ASP A 1 114 ? 14.443 -9.743 1.986 1.00 98.62 114 ASP A O 1
ATOM 929 N N . ASP A 1 115 ? 14.619 -7.760 0.937 1.00 98.62 115 ASP A N 1
ATOM 930 C CA . ASP A 1 115 ? 15.353 -7.081 2.011 1.00 98.62 115 ASP A CA 1
ATOM 931 C C . ASP A 1 115 ? 14.543 -7.061 3.324 1.00 98.62 115 ASP A C 1
ATOM 933 O O . ASP A 1 115 ? 15.101 -7.253 4.406 1.00 98.62 115 ASP A O 1
ATOM 937 N N . ALA A 1 116 ? 13.218 -6.892 3.239 1.00 98.50 116 ALA A N 1
ATOM 938 C CA . ALA A 1 116 ? 12.310 -6.933 4.386 1.00 98.50 116 ALA A CA 1
ATOM 939 C C . ALA A 1 116 ? 11.935 -8.362 4.836 1.00 98.50 116 ALA A C 1
ATOM 941 O O . ALA A 1 116 ? 11.180 -8.532 5.804 1.00 98.50 116 ALA A O 1
ATOM 942 N N . GLY A 1 117 ? 12.419 -9.399 4.144 1.00 98.56 117 GLY A N 1
ATOM 943 C CA . GLY A 1 117 ? 12.110 -10.798 4.434 1.00 98.56 117 GLY A CA 1
ATOM 944 C C . GLY A 1 117 ? 10.626 -11.132 4.270 1.00 98.56 117 GLY A C 1
ATOM 945 O O . GLY A 1 117 ? 10.050 -11.812 5.123 1.00 98.56 117 GLY A O 1
ATOM 946 N N . CYS A 1 118 ? 9.976 -10.593 3.239 1.00 98.75 118 CYS A N 1
ATOM 947 C CA . CYS A 1 118 ? 8.601 -10.931 2.889 1.00 98.75 118 CYS A CA 1
ATOM 948 C C . CYS A 1 118 ? 8.516 -12.344 2.296 1.00 98.75 118 CYS A C 1
ATOM 950 O O . CYS A 1 118 ? 9.312 -12.743 1.455 1.00 98.75 118 CYS A O 1
ATOM 952 N N . THR A 1 119 ? 7.511 -13.104 2.713 1.00 98.69 119 THR A N 1
ATOM 953 C CA . THR A 1 119 ? 7.155 -14.393 2.111 1.00 98.69 119 THR A CA 1
ATOM 954 C C . THR A 1 119 ? 6.326 -14.188 0.842 1.00 98.69 119 THR A C 1
ATOM 956 O O . THR A 1 119 ? 5.616 -13.189 0.722 1.00 98.69 119 THR A O 1
ATOM 959 N N . ASP A 1 120 ? 6.301 -15.176 -0.056 1.00 98.44 120 ASP A N 1
ATOM 960 C CA . ASP A 1 120 ? 5.470 -15.145 -1.273 1.00 98.44 120 ASP A CA 1
ATOM 961 C C . ASP A 1 120 ? 3.993 -14.821 -0.991 1.00 98.44 120 ASP A C 1
ATOM 963 O O . ASP A 1 120 ? 3.350 -14.084 -1.739 1.00 98.44 120 ASP A O 1
ATOM 967 N N . ALA A 1 121 ? 3.450 -15.338 0.116 1.00 98.69 121 ALA A N 1
ATOM 968 C CA . ALA A 1 121 ? 2.073 -15.073 0.524 1.00 98.69 121 ALA A CA 1
ATOM 969 C C . ALA A 1 121 ? 1.857 -13.604 0.925 1.00 98.69 121 ALA A C 1
ATOM 971 O O . ALA A 1 121 ? 0.826 -13.018 0.603 1.00 98.69 121 ALA A O 1
ATOM 972 N N . GLU A 1 122 ? 2.824 -12.987 1.607 1.00 98.81 122 GLU A N 1
ATOM 973 C CA . GLU A 1 122 ? 2.768 -11.559 1.941 1.00 98.81 122 GLU A CA 1
ATOM 974 C C . GLU A 1 122 ? 2.919 -10.698 0.687 1.00 98.81 122 GLU A C 1
ATOM 976 O O . GLU A 1 122 ? 2.175 -9.733 0.519 1.00 98.81 122 GLU A O 1
ATOM 981 N N . ILE A 1 123 ? 3.826 -11.076 -0.219 1.00 98.75 123 ILE A N 1
ATOM 982 C CA . ILE A 1 123 ? 4.023 -10.385 -1.496 1.00 98.75 123 ILE A CA 1
ATOM 983 C C . ILE A 1 123 ? 2.731 -10.430 -2.309 1.00 98.75 123 ILE A C 1
ATOM 985 O O . ILE A 1 123 ? 2.301 -9.395 -2.809 1.00 98.75 123 ILE A O 1
ATOM 989 N N . HIS A 1 124 ? 2.053 -11.577 -2.409 1.00 98.31 124 HIS A N 1
ATOM 990 C CA . HIS A 1 124 ? 0.758 -11.659 -3.091 1.00 98.31 124 HIS A CA 1
ATOM 991 C C . HIS A 1 124 ? -0.300 -10.745 -2.463 1.00 98.31 124 HIS A C 1
ATOM 993 O O . HIS A 1 124 ? -0.960 -9.999 -3.192 1.00 98.31 124 HIS A O 1
ATOM 999 N N . LYS A 1 125 ? -0.400 -10.722 -1.129 1.00 98.81 125 LYS A N 1
ATOM 1000 C CA . LYS A 1 125 ? -1.303 -9.804 -0.421 1.00 98.81 125 LYS A CA 1
ATOM 1001 C C . LYS A 1 125 ? -1.040 -8.351 -0.776 1.00 98.81 125 LYS A C 1
ATOM 1003 O O . LYS A 1 125 ? -1.947 -7.658 -1.238 1.00 98.81 125 LYS A O 1
ATOM 1008 N N . ILE A 1 126 ? 0.207 -7.924 -0.610 1.00 98.75 126 ILE A N 1
ATOM 1009 C CA . ILE A 1 126 ? 0.632 -6.535 -0.787 1.00 98.75 126 ILE A CA 1
ATOM 1010 C C . ILE A 1 126 ? 0.529 -6.097 -2.253 1.00 98.75 126 ILE A C 1
ATOM 1012 O O . ILE A 1 126 ? 0.115 -4.976 -2.531 1.00 98.75 126 ILE A O 1
ATOM 1016 N N . THR A 1 127 ? 0.890 -6.962 -3.201 1.00 97.94 127 THR A N 1
ATOM 1017 C CA . THR A 1 127 ? 0.967 -6.580 -4.620 1.00 97.94 127 THR A CA 1
ATOM 1018 C C . THR A 1 127 ? -0.372 -6.629 -5.342 1.00 97.94 127 THR A C 1
ATOM 1020 O O . THR A 1 127 ? -0.548 -5.882 -6.302 1.00 97.94 127 THR A O 1
ATOM 1023 N N . TRP A 1 128 ? -1.324 -7.480 -4.930 1.00 97.12 128 TRP A N 1
ATOM 1024 C CA . TRP A 1 128 ? -2.596 -7.576 -5.656 1.00 97.12 128 TRP A CA 1
ATOM 1025 C C . TRP A 1 128 ? -3.811 -8.055 -4.844 1.00 97.12 128 TRP A C 1
ATOM 1027 O O . TRP A 1 128 ? -4.910 -7.548 -5.082 1.00 97.12 128 TRP A O 1
ATOM 1037 N N . GLU A 1 129 ? -3.691 -8.996 -3.897 1.00 98.44 129 GLU A N 1
ATOM 1038 C CA . GLU A 1 129 ? -4.886 -9.574 -3.240 1.00 98.44 129 GLU A CA 1
ATOM 1039 C C . GLU A 1 129 ? -5.615 -8.547 -2.365 1.00 98.44 129 GLU A C 1
ATOM 1041 O O . GLU A 1 129 ? -6.846 -8.484 -2.363 1.00 98.44 129 GLU A O 1
ATOM 1046 N N . ASN A 1 130 ? -4.874 -7.693 -1.654 1.00 98.62 130 ASN A N 1
ATOM 1047 C CA . ASN A 1 130 ? -5.478 -6.660 -0.816 1.00 98.62 130 ASN A CA 1
ATOM 1048 C C . ASN A 1 130 ? -6.229 -5.633 -1.665 1.00 98.62 130 ASN A C 1
ATOM 1050 O O . ASN A 1 130 ? -7.375 -5.317 -1.358 1.00 98.62 130 ASN A O 1
ATOM 1054 N N . ALA A 1 131 ? -5.623 -5.157 -2.757 1.00 97.81 131 ALA A N 1
ATOM 1055 C CA . ALA A 1 131 ? -6.251 -4.195 -3.660 1.00 97.81 131 ALA A CA 1
ATOM 1056 C C . ALA A 1 131 ? -7.493 -4.785 -4.349 1.00 97.81 131 ALA A C 1
ATOM 1058 O O . ALA A 1 131 ? -8.532 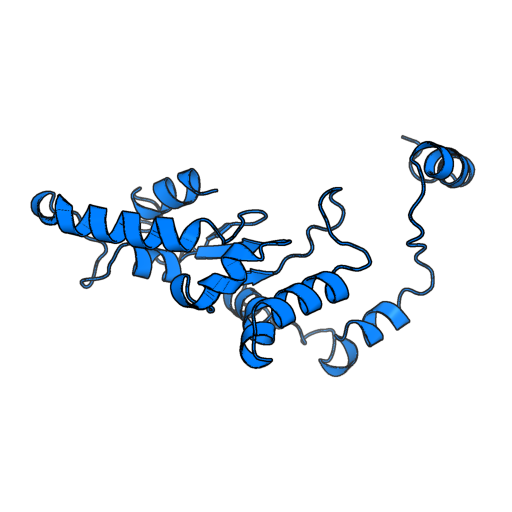-4.133 -4.423 1.00 97.81 131 ALA A O 1
ATOM 1059 N N . THR A 1 132 ? -7.429 -6.036 -4.805 1.00 97.19 132 THR A N 1
ATOM 1060 C CA . THR A 1 132 ? -8.562 -6.707 -5.469 1.00 97.19 132 THR A CA 1
ATOM 1061 C C . THR A 1 132 ? -9.734 -6.942 -4.524 1.00 97.19 132 THR A C 1
ATOM 1063 O O . THR A 1 132 ? -10.865 -6.592 -4.859 1.00 97.19 132 THR A O 1
ATOM 1066 N N . ARG A 1 133 ? -9.468 -7.395 -3.293 1.00 97.62 133 ARG A N 1
ATOM 1067 C CA . ARG A 1 133 ? -10.465 -7.444 -2.211 1.00 97.62 133 ARG A CA 1
ATOM 1068 C C . ARG A 1 133 ? -10.980 -6.052 -1.832 1.00 97.62 133 ARG A C 1
ATOM 1070 O O . ARG A 1 133 ? -12.120 -5.906 -1.384 1.00 97.62 133 ARG A O 1
ATOM 1077 N N . PHE A 1 134 ? -10.143 -5.021 -1.932 1.00 98.06 134 PHE A N 1
ATOM 1078 C CA . PHE A 1 134 ? -10.519 -3.667 -1.541 1.00 98.06 134 PHE A CA 1
ATOM 1079 C C . PHE A 1 134 ? -11.471 -2.997 -2.528 1.00 98.06 134 PHE A C 1
ATOM 1081 O O . PHE A 1 134 ? -12.483 -2.428 -2.119 1.00 98.06 134 PHE A O 1
ATOM 1088 N N . PHE A 1 135 ? -11.175 -3.118 -3.817 1.00 96.62 135 PHE A N 1
ATOM 1089 C CA . PHE A 1 135 ? -11.961 -2.519 -4.894 1.00 96.62 135 PHE A CA 1
ATOM 1090 C C . PHE A 1 135 ? -13.027 -3.455 -5.478 1.00 96.62 135 PHE A C 1
ATOM 1092 O O . PHE A 1 135 ? -13.719 -3.052 -6.406 1.00 96.62 135 PHE A O 1
ATOM 1099 N N . ASP A 1 136 ? -13.164 -4.666 -4.929 1.00 96.06 136 ASP A N 1
ATOM 1100 C CA . ASP A 1 136 ? -14.142 -5.678 -5.346 1.00 96.06 136 ASP A CA 1
ATOM 1101 C C . ASP A 1 136 ? -14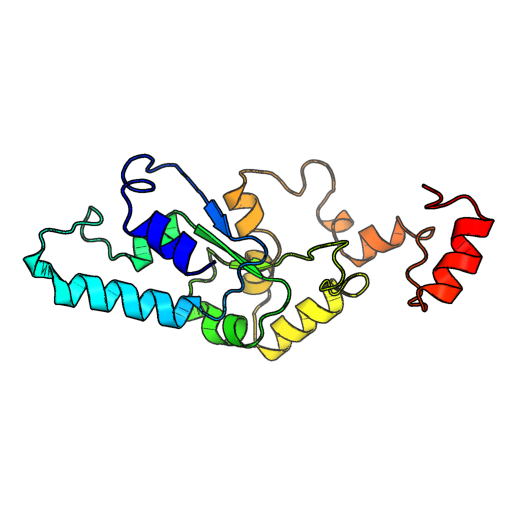.073 -5.973 -6.854 1.00 96.06 136 ASP A C 1
ATOM 1103 O O . ASP A 1 136 ? -15.035 -5.806 -7.606 1.00 96.06 136 ASP A O 1
ATOM 1107 N N . TRP A 1 137 ? -12.886 -6.370 -7.323 1.00 95.06 137 TRP A N 1
ATOM 1108 C CA . TRP A 1 137 ? -12.680 -6.700 -8.732 1.00 95.06 137 TRP A CA 1
ATOM 1109 C C . TRP A 1 137 ? -11.835 -7.960 -8.928 1.00 95.06 137 TRP A C 1
ATOM 1111 O O . TRP A 1 137 ? -10.937 -8.260 -8.142 1.00 95.06 137 TRP A O 1
ATOM 1121 N N . ASP A 1 138 ? -12.130 -8.691 -10.007 1.00 95.69 138 ASP A N 1
ATOM 1122 C CA . ASP A 1 138 ? -11.389 -9.885 -10.416 1.00 95.69 138 ASP A CA 1
ATOM 1123 C C . ASP A 1 138 ? -10.234 -9.499 -11.361 1.00 95.69 138 ASP A C 1
ATOM 1125 O O . ASP A 1 138 ? -10.494 -9.129 -12.517 1.00 95.69 138 ASP A O 1
ATOM 1129 N N . PRO A 1 139 ? -8.965 -9.618 -10.917 1.00 94.88 139 PRO A N 1
ATOM 1130 C CA . PRO A 1 139 ? -7.802 -9.267 -11.726 1.00 94.88 139 PRO A CA 1
ATOM 1131 C C . PRO A 1 139 ? -7.595 -10.191 -12.927 1.00 94.88 139 PRO A C 1
ATOM 1133 O O . PRO A 1 139 ? -6.879 -9.830 -13.862 1.00 94.88 139 PRO A O 1
ATOM 1136 N N . PHE A 1 140 ? -8.227 -11.366 -12.933 1.00 96.56 140 PHE A N 1
ATOM 1137 C CA . PHE A 1 140 ? -8.036 -12.387 -13.957 1.00 96.56 140 PHE A CA 1
ATOM 1138 C C . PHE A 1 140 ? -9.221 -12.527 -14.913 1.00 96.56 140 PHE A C 1
ATOM 1140 O O . PHE A 1 140 ? -9.173 -13.349 -15.829 1.00 96.56 140 PHE A O 1
ATOM 1147 N N . LYS A 1 141 ? -10.246 -11.677 -14.773 1.00 96.38 141 LYS A N 1
ATOM 1148 C CA . LYS A 1 141 ? -11.437 -11.669 -15.635 1.00 96.38 141 LYS A CA 1
ATOM 1149 C C . LYS A 1 141 ? -11.104 -11.555 -17.125 1.00 96.38 141 LYS A C 1
ATOM 1151 O O . LYS A 1 141 ? -11.779 -12.153 -17.961 1.00 96.38 141 LYS A O 1
ATOM 1156 N N . HIS A 1 142 ? -10.093 -10.752 -17.457 1.00 95.06 142 HIS A N 1
ATOM 1157 C CA . HIS A 1 142 ? -9.702 -10.460 -18.841 1.00 95.06 142 HIS A CA 1
ATOM 1158 C C . HIS A 1 142 ? -8.294 -10.947 -19.194 1.00 95.06 142 HIS A C 1
ATOM 1160 O O . HIS A 1 142 ? -8.031 -11.242 -20.359 1.00 95.06 142 HIS A O 1
ATOM 1166 N N . THR A 1 143 ? -7.416 -11.085 -18.201 1.00 95.50 143 THR A N 1
ATOM 1167 C CA . THR A 1 143 ? -6.039 -11.544 -18.388 1.00 95.50 143 THR A CA 1
ATOM 1168 C C . THR A 1 143 ? -5.811 -12.767 -17.507 1.00 95.50 143 THR A C 1
ATOM 1170 O O . THR A 1 143 ? -5.719 -12.615 -16.291 1.00 95.50 143 THR A O 1
ATOM 1173 N N . PRO A 1 144 ? -5.706 -13.982 -18.075 1.00 96.56 144 PRO A N 1
ATOM 1174 C CA . PRO A 1 144 ? -5.430 -15.183 -17.294 1.00 96.56 144 PRO A CA 1
ATOM 1175 C C . PRO A 1 144 ? -4.168 -15.032 -16.440 1.00 96.56 144 PRO A C 1
ATOM 1177 O O . PRO A 1 144 ? -3.212 -14.372 -16.850 1.00 96.56 144 PRO A O 1
ATOM 1180 N N . ARG A 1 145 ? -4.134 -15.670 -15.265 1.00 94.94 145 ARG A N 1
ATOM 1181 C CA . ARG A 1 145 ? -3.039 -15.504 -14.292 1.00 94.94 145 ARG A CA 1
ATOM 1182 C C . ARG A 1 145 ? -1.652 -15.789 -14.878 1.00 94.94 145 ARG A C 1
ATOM 1184 O O . ARG A 1 145 ? -0.709 -15.065 -14.578 1.00 94.94 145 ARG A O 1
ATOM 1191 N N . ASP A 1 146 ? -1.519 -16.788 -15.750 1.00 95.75 146 ASP A N 1
ATOM 1192 C CA . ASP A 1 146 ? -0.255 -17.113 -16.428 1.00 95.75 146 ASP A CA 1
ATOM 1193 C C . ASP A 1 146 ? 0.185 -16.035 -17.439 1.00 95.75 146 ASP A C 1
ATOM 1195 O O . ASP A 1 146 ? 1.370 -15.918 -17.754 1.00 95.75 146 ASP A O 1
ATOM 1199 N N . LYS A 1 147 ? -0.757 -15.216 -17.922 1.00 97.56 147 LYS A N 1
ATOM 1200 C CA . LYS A 1 147 ? -0.523 -14.066 -18.810 1.00 97.56 147 LYS A CA 1
ATOM 1201 C C . LYS A 1 147 ? -0.394 -12.734 -18.071 1.00 97.56 147 LYS A C 1
ATOM 1203 O O . LYS A 1 147 ? 0.047 -11.764 -18.677 1.00 97.56 147 LYS A O 1
ATOM 1208 N N . ALA A 1 148 ? -0.728 -12.690 -16.783 1.00 95.88 148 ALA A N 1
ATOM 1209 C CA . ALA A 1 148 ? -0.657 -11.495 -15.941 1.00 95.88 148 ALA A CA 1
ATOM 1210 C C . ALA A 1 148 ? 0.709 -11.310 -15.246 1.00 95.88 148 ALA A C 1
ATOM 1212 O O . ALA A 1 148 ? 0.845 -10.490 -14.342 1.00 95.88 148 ALA A O 1
ATOM 1213 N N . THR A 1 149 ? 1.730 -12.079 -15.633 1.00 96.06 149 THR A N 1
ATOM 1214 C CA . THR A 1 149 ? 3.082 -11.949 -15.070 1.00 96.06 149 THR A CA 1
ATOM 1215 C C . THR A 1 149 ? 3.841 -10.781 -15.702 1.00 96.06 149 THR A C 1
ATOM 1217 O O . THR A 1 149 ? 3.607 -10.433 -16.860 1.00 96.06 149 THR A O 1
ATOM 1220 N N . VAL A 1 150 ? 4.817 -10.221 -14.979 1.00 95.19 150 VAL A N 1
ATOM 1221 C CA . VAL A 1 150 ? 5.698 -9.147 -15.484 1.00 95.19 150 VAL A CA 1
ATOM 1222 C C . VAL A 1 150 ? 6.324 -9.525 -16.830 1.00 95.19 150 VAL A C 1
ATOM 1224 O O . VAL A 1 150 ? 6.281 -8.743 -17.778 1.00 95.19 150 VAL A O 1
ATOM 1227 N N . GLY A 1 151 ? 6.855 -10.747 -16.946 1.00 96.38 151 GLY A N 1
ATOM 1228 C CA . GLY A 1 151 ? 7.458 -11.240 -18.185 1.00 96.38 151 GLY A CA 1
ATOM 1229 C C . GLY A 1 151 ? 6.455 -11.367 -19.336 1.00 96.38 151 GLY A C 1
ATOM 1230 O O . GLY A 1 151 ? 6.748 -10.940 -20.453 1.00 96.38 151 GLY A O 1
ATOM 1231 N N . ALA A 1 152 ? 5.258 -11.905 -19.074 1.00 97.38 152 ALA A N 1
ATOM 1232 C CA . ALA A 1 152 ? 4.218 -12.049 -20.093 1.00 97.38 152 ALA A CA 1
ATOM 1233 C C . ALA A 1 152 ? 3.675 -10.696 -20.581 1.00 97.38 152 ALA A C 1
ATOM 1235 O O . ALA A 1 152 ? 3.393 -10.550 -21.771 1.00 97.38 152 ALA A O 1
ATOM 1236 N N . LEU A 1 153 ? 3.555 -9.706 -19.691 1.00 95.31 153 LEU A N 1
ATOM 1237 C CA . LEU A 1 153 ? 3.113 -8.354 -20.038 1.00 95.31 153 LEU A CA 1
ATOM 1238 C C . LEU A 1 153 ? 4.201 -7.584 -20.801 1.00 95.31 153 LEU A C 1
ATOM 1240 O O . LEU A 1 153 ? 3.918 -7.014 -21.853 1.00 95.31 153 LEU A O 1
ATOM 1244 N N . ARG A 1 154 ? 5.468 -7.643 -20.367 1.00 95.44 154 ARG A N 1
ATOM 1245 C CA . ARG A 1 154 ? 6.588 -7.020 -21.101 1.00 95.44 154 ARG A CA 1
ATOM 1246 C C . ARG A 1 154 ? 6.782 -7.615 -22.497 1.00 95.44 154 ARG A C 1
ATOM 1248 O O . ARG A 1 154 ? 7.098 -6.889 -23.433 1.00 95.44 154 ARG A O 1
ATOM 1255 N N . ALA A 1 155 ? 6.529 -8.912 -22.680 1.00 96.06 155 ALA A N 1
ATOM 1256 C CA . ALA A 1 155 ? 6.594 -9.548 -23.997 1.00 96.06 155 ALA A CA 1
ATOM 1257 C C . ALA A 1 155 ? 5.569 -8.990 -25.008 1.00 96.06 155 ALA A C 1
ATOM 1259 O O . ALA A 1 155 ? 5.768 -9.170 -26.213 1.00 96.06 155 ALA A O 1
ATOM 1260 N N . GLN A 1 156 ? 4.510 -8.322 -24.537 1.00 95.06 156 GLN A N 1
ATOM 1261 C CA . GLN A 1 156 ? 3.483 -7.678 -25.365 1.00 95.06 156 GLN A CA 1
ATOM 1262 C C . GLN A 1 156 ? 3.801 -6.209 -25.692 1.00 95.06 156 GLN A C 1
ATOM 1264 O O . GLN A 1 156 ? 3.196 -5.669 -26.608 1.00 95.06 156 GLN A O 1
ATOM 1269 N N . ALA A 1 157 ? 4.760 -5.583 -25.000 1.00 93.56 157 ALA A N 1
ATOM 1270 C CA . ALA A 1 157 ? 5.080 -4.154 -25.101 1.00 93.56 157 ALA A CA 1
ATOM 1271 C C . ALA A 1 157 ? 6.495 -3.911 -25.664 1.00 93.56 157 ALA A C 1
ATOM 1273 O O . ALA A 1 157 ? 7.290 -3.157 -25.106 1.00 93.56 157 ALA A O 1
ATOM 1274 N N . LYS A 1 158 ? 6.848 -4.603 -26.755 1.00 92.50 158 LYS A N 1
ATOM 1275 C CA . LYS A 1 158 ? 8.200 -4.548 -27.359 1.00 92.50 158 LYS A CA 1
ATOM 1276 C C . LYS A 1 158 ? 8.487 -3.257 -28.130 1.00 92.50 158 LYS A C 1
ATOM 1278 O O . LYS A 1 158 ? 9.624 -3.017 -28.521 1.00 92.50 158 LYS A O 1
ATOM 1283 N N . ASP A 1 159 ? 7.450 -2.483 -28.400 1.00 91.44 159 ASP A N 1
ATOM 1284 C CA . ASP A 1 159 ? 7.463 -1.207 -29.106 1.00 91.44 159 ASP A CA 1
ATOM 1285 C C . ASP A 1 159 ? 7.664 -0.003 -28.169 1.00 91.44 159 ASP A C 1
ATOM 1287 O O . ASP A 1 159 ? 7.869 1.114 -28.644 1.00 91.44 159 ASP A O 1
ATOM 1291 N N . VAL A 1 160 ? 7.650 -0.219 -26.848 1.00 87.75 160 VAL A N 1
ATOM 1292 C CA . VAL A 1 160 ? 7.849 0.833 -25.845 1.00 87.75 160 VAL A CA 1
ATOM 1293 C C . VAL A 1 160 ? 9.340 1.037 -25.581 1.00 87.75 160 VAL A C 1
ATOM 1295 O O . VAL A 1 160 ? 10.022 0.151 -25.069 1.00 87.75 160 VAL A O 1
ATOM 1298 N N . ASP A 1 161 ? 9.848 2.231 -25.892 1.00 87.38 161 ASP A N 1
ATOM 1299 C CA . ASP A 1 161 ? 11.214 2.621 -25.544 1.00 87.38 161 ASP A CA 1
ATOM 1300 C C . ASP A 1 161 ? 11.274 3.210 -24.132 1.00 87.38 161 ASP A C 1
ATOM 1302 O O . ASP A 1 161 ? 10.733 4.284 -23.861 1.00 87.38 161 ASP A O 1
ATOM 1306 N N . THR A 1 162 ? 11.968 2.512 -23.240 1.00 89.19 162 THR A N 1
ATOM 1307 C CA . THR A 1 162 ? 12.137 2.898 -21.837 1.00 89.19 162 THR A CA 1
ATOM 1308 C C . THR A 1 162 ? 13.526 3.471 -21.534 1.00 89.19 162 THR A C 1
ATOM 1310 O O . THR A 1 162 ? 13.927 3.559 -20.372 1.00 89.19 162 THR A O 1
ATOM 1313 N N . THR A 1 163 ? 14.292 3.853 -22.560 1.00 88.94 163 THR A N 1
ATOM 1314 C CA . THR A 1 163 ? 15.636 4.423 -22.405 1.00 88.94 163 THR A CA 1
ATOM 1315 C C . THR A 1 163 ? 15.576 5.720 -21.601 1.00 88.94 163 THR A C 1
ATOM 1317 O O . THR A 1 163 ? 14.977 6.708 -22.029 1.00 88.94 163 THR A O 1
ATOM 1320 N N . ARG A 1 164 ? 16.250 5.751 -20.444 1.00 86.38 164 ARG A N 1
ATOM 1321 C CA . ARG A 1 164 ? 16.433 6.990 -19.678 1.00 86.38 164 ARG A CA 1
ATOM 1322 C C . ARG A 1 164 ? 17.307 7.954 -20.474 1.00 86.38 164 ARG A C 1
ATOM 1324 O O . ARG A 1 164 ? 18.389 7.593 -20.927 1.00 86.38 164 ARG A O 1
ATOM 1331 N N . MET A 1 165 ? 16.847 9.189 -20.617 1.00 88.31 165 MET A N 1
ATOM 1332 C CA . MET A 1 165 ? 17.572 10.237 -21.331 1.00 88.31 165 MET A CA 1
ATOM 1333 C C . MET A 1 165 ? 17.321 11.596 -20.690 1.00 88.31 165 MET A C 1
ATOM 1335 O O . MET A 1 165 ? 16.345 11.788 -19.960 1.00 88.31 165 MET A O 1
ATOM 1339 N N . SER A 1 166 ? 18.196 12.559 -20.965 1.00 90.12 166 SER A N 1
ATOM 1340 C CA . SER A 1 166 ? 17.982 13.924 -20.497 1.00 90.12 166 SER A CA 1
ATOM 1341 C C . SER A 1 166 ? 16.747 14.544 -21.157 1.00 90.12 166 SER A C 1
ATOM 1343 O O . SER A 1 166 ? 16.389 14.216 -22.290 1.00 90.12 166 SER A O 1
ATOM 1345 N N . ARG A 1 167 ? 16.134 15.535 -20.496 1.00 86.88 167 ARG A N 1
ATOM 1346 C CA . ARG A 1 167 ? 15.027 16.313 -21.082 1.00 86.88 167 ARG A CA 1
ATOM 1347 C C . ARG A 1 167 ? 15.392 16.909 -22.449 1.00 86.88 167 ARG A C 1
ATOM 1349 O O . ARG A 1 167 ? 14.541 16.987 -23.329 1.00 86.88 167 ARG A O 1
ATOM 1356 N N . ASN A 1 168 ? 16.650 17.314 -22.638 1.00 90.81 168 ASN A N 1
ATOM 1357 C CA . ASN A 1 168 ? 17.132 17.884 -23.897 1.00 90.81 168 ASN A CA 1
ATOM 1358 C C . ASN A 1 168 ? 17.203 16.847 -25.025 1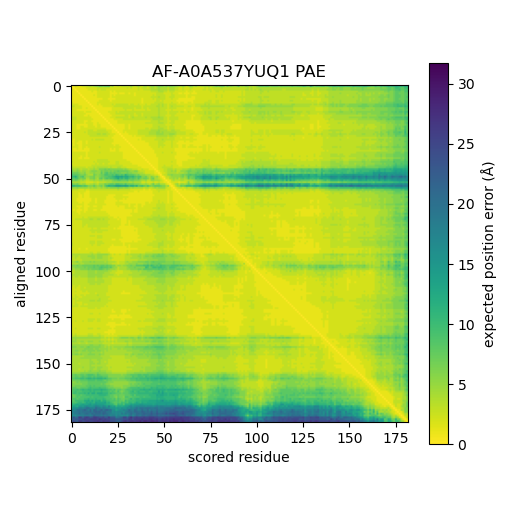.00 90.81 168 ASN A C 1
ATOM 1360 O O . ASN A 1 168 ? 16.829 17.153 -26.156 1.00 90.81 168 ASN A O 1
ATOM 1364 N N . GLU A 1 169 ? 17.683 15.637 -24.741 1.00 90.38 169 GLU A N 1
ATOM 1365 C CA . GLU A 1 169 ? 17.700 14.538 -25.716 1.00 90.38 169 GLU A CA 1
ATOM 1366 C C . GLU A 1 169 ? 16.286 14.070 -26.040 1.00 90.38 169 GLU A C 1
ATOM 1368 O O . GLU A 1 169 ? 15.948 13.938 -27.217 1.00 90.38 169 GLU A O 1
ATOM 1373 N N . TRP A 1 170 ? 15.442 13.922 -25.012 1.00 87.50 170 TRP A N 1
ATOM 1374 C CA . TRP A 1 170 ? 14.031 13.594 -25.183 1.00 87.50 170 TRP A CA 1
ATOM 1375 C C . TRP A 1 170 ? 13.352 14.598 -26.102 1.00 87.50 170 TRP A C 1
ATOM 1377 O O . TRP A 1 170 ? 12.706 14.193 -27.063 1.00 87.50 170 TRP A O 1
ATOM 1387 N N . ARG A 1 171 ? 13.561 15.898 -25.860 1.00 85.69 171 ARG A N 1
ATOM 1388 C CA . ARG A 1 171 ? 13.011 16.975 -26.682 1.00 85.69 171 ARG A CA 1
ATOM 1389 C C . ARG A 1 171 ? 13.412 16.818 -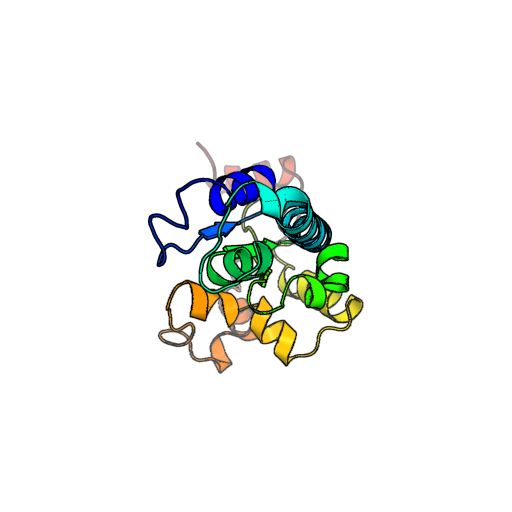28.145 1.00 85.69 171 ARG A C 1
ATOM 1391 O O . ARG A 1 171 ? 12.551 16.734 -29.012 1.00 85.69 171 ARG A O 1
ATOM 1398 N N . LYS A 1 172 ? 14.719 16.737 -28.412 1.00 88.25 172 LYS A N 1
ATOM 1399 C CA . LYS A 1 172 ? 15.256 16.609 -29.775 1.00 88.25 172 LYS A CA 1
ATOM 1400 C C . LYS A 1 172 ? 14.684 15.404 -30.512 1.00 88.25 172 LYS A C 1
ATOM 1402 O O . LYS A 1 172 ? 14.463 15.489 -31.711 1.00 88.25 172 LYS A O 1
ATOM 1407 N N . ARG A 1 173 ? 14.476 14.291 -29.808 1.00 85.00 173 ARG A N 1
ATOM 1408 C CA . ARG A 1 173 ? 13.972 13.049 -30.391 1.00 85.00 173 ARG A CA 1
ATOM 1409 C C . ARG A 1 173 ? 12.459 13.066 -30.608 1.00 85.00 173 ARG A C 1
ATOM 1411 O O . ARG A 1 173 ? 12.002 12.670 -31.673 1.00 85.00 173 ARG A O 1
ATOM 1418 N N . ASN A 1 174 ? 11.697 13.499 -29.606 1.00 82.31 174 ASN A N 1
ATOM 1419 C CA . ASN A 1 174 ? 10.240 13.369 -29.583 1.00 82.31 174 ASN A CA 1
ATOM 1420 C C . ASN A 1 174 ? 9.535 14.548 -30.257 1.00 82.31 174 ASN A C 1
ATOM 1422 O O . ASN A 1 174 ? 8.634 14.306 -31.054 1.00 82.31 174 ASN A O 1
ATOM 1426 N N . GLU A 1 175 ? 9.991 15.793 -30.063 1.00 79.88 175 GLU A N 1
ATOM 1427 C CA . GLU A 1 175 ? 9.426 16.937 -30.801 1.00 79.88 175 GLU A CA 1
ATOM 1428 C C . GLU A 1 175 ? 9.702 16.797 -32.308 1.00 79.88 175 GLU A C 1
ATOM 1430 O O . GLU A 1 175 ? 8.820 17.060 -33.121 1.00 79.88 175 GLU A O 1
ATOM 1435 N N . ALA A 1 176 ? 10.879 16.284 -32.698 1.00 75.12 176 ALA A N 1
ATOM 1436 C CA . ALA A 1 176 ? 11.186 15.984 -34.102 1.00 75.12 176 ALA A CA 1
ATOM 1437 C C . ALA A 1 176 ? 10.296 14.876 -34.699 1.00 75.12 176 ALA A C 1
ATOM 1439 O O . ALA A 1 176 ? 10.103 14.836 -35.912 1.00 75.12 176 ALA A O 1
ATOM 1440 N N . ALA A 1 177 ? 9.746 13.998 -33.856 1.00 78.38 177 ALA A N 1
ATOM 1441 C CA . ALA A 1 177 ? 8.786 12.963 -34.232 1.00 78.38 177 ALA A CA 1
ATOM 1442 C C . ALA A 1 177 ? 7.316 13.409 -34.068 1.00 78.38 177 ALA A C 1
ATOM 1444 O O . ALA A 1 177 ? 6.411 12.605 -34.280 1.00 78.38 177 ALA A O 1
ATOM 1445 N N . GLY A 1 178 ? 7.061 14.670 -33.688 1.00 78.62 178 GLY A N 1
ATOM 1446 C CA . GLY A 1 178 ? 5.715 15.216 -33.476 1.00 78.62 178 GLY A CA 1
ATOM 1447 C C . GLY A 1 178 ? 5.036 14.790 -32.167 1.00 78.62 178 GLY A C 1
ATOM 1448 O O . GLY A 1 178 ? 3.839 15.007 -32.003 1.00 78.62 178 GLY A O 1
ATOM 1449 N N . VAL A 1 179 ? 5.770 14.192 -31.226 1.00 73.06 179 VAL A N 1
ATOM 1450 C CA . VAL A 1 179 ? 5.256 13.729 -29.929 1.00 73.06 179 VAL A CA 1
ATOM 1451 C C . VAL A 1 179 ? 5.472 14.809 -28.864 1.00 73.06 179 VAL A C 1
ATOM 1453 O O . VAL A 1 179 ? 6.597 15.253 -28.648 1.00 73.06 179 VAL A O 1
ATOM 1456 N N . GLY A 1 180 ? 4.403 15.210 -28.166 1.00 63.25 180 GLY A N 1
ATOM 1457 C CA . GLY A 1 180 ? 4.476 16.167 -27.050 1.00 63.25 180 GLY A CA 1
ATOM 1458 C C . GLY A 1 180 ? 4.691 17.629 -27.456 1.00 63.25 180 GLY A C 1
ATOM 1459 O O . GLY A 1 180 ? 5.103 18.435 -26.623 1.00 63.25 180 GLY A O 1
ATOM 1460 N N . VAL A 1 181 ? 4.413 17.973 -28.717 1.00 55.47 181 VAL A N 1
ATOM 1461 C CA . VAL A 1 181 ? 4.299 19.365 -29.168 1.00 55.47 181 VAL A CA 1
ATOM 1462 C C . VAL A 1 181 ? 2.911 19.860 -28.745 1.00 55.47 181 VAL A C 1
ATOM 1464 O O . VAL A 1 181 ? 1.913 19.436 -29.325 1.00 55.47 181 VAL A O 1
ATOM 1467 N N . PHE A 1 182 ? 2.847 20.670 -27.686 1.00 55.31 182 PHE A N 1
ATOM 1468 C CA . PHE A 1 182 ? 1.627 21.356 -27.240 1.00 55.31 182 PHE A CA 1
ATOM 1469 C C . PHE A 1 182 ? 1.589 22.784 -27.783 1.00 55.31 182 PHE A C 1
ATOM 1471 O O . PHE A 1 182 ? 2.663 23.431 -27.786 1.00 55.31 182 PHE A O 1
#

Nearest PDB structures (foldseek):
  8uyr-assembly1_B  TM=9.358E-01  e=3.011E-18  Rhodococcus rhodochrous
  6omr-assembly1_B  TM=8.557E-01  e=4.153E-08  Streptomyces platensis
  6m1w-assembly1_B-2  TM=7.940E-01  e=4.790E-05  Rhodococcus wratislaviensis
  4i6k-assembly1_A  TM=6.238E-01  e=2.211E-01  Acinetobacter baumannii AB0057
  2ffi-assembly2_B  TM=4.626E-01  e=2.087E-01  Pseudomonas putida KT2440

Sequence (182 aa):
TMLTAQDLLFGPTLRRFPALRVALSEGGIGWLPFYLDRVDRHFQNQAWIDNSFGEGKLPSDVLREHILACFITDPAGLELRHRIGIEIIAWECDYPHTDTTWPDSPEYAMKEFDDAGCTDAEIHKITWENATRFFDWDPFKHTPRDKATVGALRAQAKDVDTTRMSRNEWRKRNEAAGVGVF

Secondary structure (DSSP, 8-state):
-HHHHHHHHHSSHHHH-TT--EEETT--STTHHHHHHHHHHHHHHTGGG----STT--HHHHHHHHEEEEESS-HHHHHTHHHH-GGGEEE---TTSTT--TTSHHHHHHHHHHHTT--HHHHHIIIIIHHHHHHT--TTSSS-GGGSSHHHHHTT-TT-------HHHHHHHHGGGTSS--

Radius of gyration: 20.32 Å; Cα contacts (8 Å, |Δi|>4): 186; chains: 1; bounding box: 40×38×65 Å

Foldseek 3Di:
DLVVLVCCLQPCNCVVPVPAADEPPQNAQLCQLVSQVVQQVVCVVVVVVPDDPPPPDGSLRSSQSHYAYEHQDHLNRLLCVVSSDLLRAAYDQPPPDPPGPPPCSVVRVVVSCVVSVHDPVSCCNHHPPSVCVRVVHDPCPPPHPVCPDPVNVVVVPVVDDPDDDDPVVCCVPQVVVVHPPD

Solvent-accessible surface area (backbone atoms only — not comparable to full-atom values): 10698 Å² total; per-residue (Å²): 92,72,69,58,53,49,48,42,67,76,38,66,55,45,79,75,36,79,85,58,70,47,73,38,71,87,39,50,47,55,62,43,46,61,47,40,57,51,46,35,53,49,50,62,77,42,60,88,69,78,75,78,72,52,99,86,46,46,59,47,54,55,44,60,75,29,38,37,38,17,26,72,79,49,65,70,17,51,64,42,29,77,71,61,38,56,79,26,32,29,57,45,60,58,76,88,48,91,88,31,55,69,95,50,36,70,61,55,48,51,51,49,38,56,75,43,66,55,49,73,70,53,48,45,30,25,63,45,51,28,52,28,68,69,71,72,50,71,85,48,78,86,39,50,71,86,53,64,35,72,67,50,48,52,72,72,48,79,85,65,85,80,77,87,70,54,73,68,56,48,44,63,57,32,48,74,69,66,47,89,73,126

pLDDT: mean 93.98, std 6.86, range [55.31, 98.81]